Protein AF-A0A7S1JYZ6-F1 (afdb_monomer_lite)

InterPro domains:
  IPR052575 Small subunit processome component 20 [PTHR17695] (81-195)

Radius of gyration: 21.8 Å; chains: 1; bounding box: 85×28×58 Å

Structure (mmCIF, N/CA/C/O backbone):
data_AF-A0A7S1JYZ6-F1
#
_entry.id   AF-A0A7S1JYZ6-F1
#
loop_
_atom_site.group_PDB
_atom_site.id
_atom_site.type_symbol
_atom_site.label_atom_id
_atom_site.label_alt_id
_atom_site.label_comp_id
_atom_site.label_asym_id
_atom_site.label_entity_id
_atom_site.label_seq_id
_atom_site.pdbx_PDB_ins_code
_atom_site.Cartn_x
_atom_site.Cartn_y
_atom_site.Cartn_z
_atom_site.occupancy
_atom_site.B_iso_or_equiv
_atom_site.auth_seq_id
_atom_site.auth_comp_id
_atom_site.auth_asym_id
_atom_site.auth_atom_id
_atom_site.pdbx_PDB_model_num
ATOM 1 N N . PHE A 1 1 ? -49.701 3.513 -29.898 1.00 35.16 1 PHE A N 1
ATOM 2 C CA . PHE A 1 1 ? -48.778 4.577 -30.323 1.00 35.16 1 PHE A CA 1
ATOM 3 C C . PHE A 1 1 ? -47.785 4.796 -29.205 1.00 35.16 1 PHE A C 1
ATOM 5 O O . PHE A 1 1 ? -48.101 5.433 -28.210 1.00 35.16 1 PHE A O 1
ATOM 12 N N . GLU A 1 2 ? -46.642 4.131 -29.342 1.00 35.72 2 GLU A N 1
ATOM 13 C CA . GLU A 1 2 ? -45.452 4.316 -28.522 1.00 35.72 2 GLU A CA 1
ATOM 14 C C . GLU A 1 2 ? -44.845 5.690 -28.812 1.00 35.72 2 GLU A C 1
ATOM 16 O O . GLU A 1 2 ? -44.720 6.085 -29.971 1.00 35.72 2 GLU A O 1
ATOM 21 N N . THR A 1 3 ? -44.412 6.393 -27.772 1.00 37.53 3 THR A N 1
ATOM 22 C CA . THR A 1 3 ? -43.358 7.398 -27.896 1.00 37.53 3 THR A CA 1
ATOM 23 C C . THR A 1 3 ? -42.160 6.900 -27.105 1.00 37.53 3 THR A C 1
ATOM 25 O O . THR A 1 3 ? -42.149 6.846 -25.877 1.00 37.53 3 THR A O 1
ATOM 28 N N . MET A 1 4 ? -41.168 6.449 -27.867 1.00 33.28 4 MET A N 1
ATOM 29 C CA . MET A 1 4 ? -39.882 5.962 -27.399 1.00 33.28 4 MET A CA 1
ATOM 30 C C . MET A 1 4 ? -39.138 7.085 -26.671 1.00 33.28 4 MET A C 1
ATOM 32 O O . MET A 1 4 ? -38.757 8.088 -27.273 1.00 33.28 4 MET A O 1
ATOM 36 N N . SER A 1 5 ? -38.907 6.898 -25.374 1.00 35.09 5 SER A N 1
ATOM 37 C CA . SER A 1 5 ? -37.947 7.689 -24.609 1.00 35.09 5 SER A CA 1
ATOM 38 C C . SER A 1 5 ? -36.547 7.159 -24.909 1.00 35.09 5 SER A C 1
ATOM 40 O O . SER A 1 5 ? -36.140 6.116 -24.396 1.00 35.09 5 SER A O 1
ATOM 42 N N . GLY A 1 6 ? -35.817 7.866 -25.771 1.00 32.44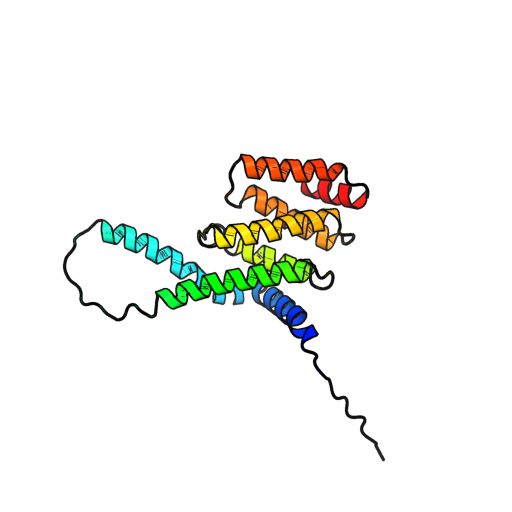 6 GLY A N 1
ATOM 43 C CA . GLY A 1 6 ? -34.410 7.605 -26.049 1.00 32.44 6 GLY A CA 1
ATOM 44 C C . GLY A 1 6 ? -33.558 7.837 -24.802 1.00 32.44 6 GLY A C 1
ATOM 45 O O . GLY A 1 6 ? -33.296 8.974 -24.418 1.00 32.44 6 GLY A O 1
ATOM 46 N N . ALA A 1 7 ? -33.112 6.749 -24.175 1.00 34.09 7 ALA A N 1
ATOM 47 C CA . ALA A 1 7 ? -32.093 6.767 -23.137 1.00 34.09 7 ALA A CA 1
ATOM 48 C C . ALA A 1 7 ? -30.717 7.007 -23.778 1.00 34.09 7 ALA A C 1
ATOM 50 O O . ALA A 1 7 ? -29.995 6.073 -24.122 1.00 34.09 7 ALA A O 1
ATOM 51 N N . GLY A 1 8 ? -30.356 8.278 -23.950 1.00 32.84 8 GLY A N 1
ATOM 52 C CA . GLY A 1 8 ? -28.980 8.684 -24.212 1.00 32.84 8 GLY A CA 1
ATOM 53 C C . GLY A 1 8 ? -28.137 8.475 -22.956 1.00 32.84 8 GLY A C 1
ATOM 54 O O . GLY A 1 8 ? -28.078 9.349 -22.097 1.00 32.84 8 GLY A O 1
ATOM 55 N N . GLN A 1 9 ? -27.502 7.308 -22.834 1.00 40.62 9 GLN A N 1
ATOM 56 C CA . GLN A 1 9 ? -26.453 7.063 -21.846 1.00 40.62 9 GLN A CA 1
ATOM 57 C C . GLN A 1 9 ? -25.229 7.905 -22.214 1.00 40.62 9 GLN A C 1
ATOM 59 O O . GLN A 1 9 ? -24.396 7.511 -23.028 1.00 40.62 9 GLN A O 1
ATOM 64 N N . SER A 1 10 ? -25.116 9.088 -21.620 1.00 38.31 10 SER A N 1
ATOM 65 C CA . SER A 1 10 ? -23.872 9.846 -21.606 1.00 38.31 10 SER A CA 1
ATOM 66 C C . SER A 1 10 ? -22.907 9.176 -20.622 1.00 38.31 10 SER A C 1
ATOM 68 O O . SER A 1 10 ? -22.875 9.535 -19.444 1.00 38.31 10 SER A O 1
ATOM 70 N N . SER A 1 11 ? -22.142 8.178 -21.079 1.00 44.59 11 SER A N 1
ATOM 71 C CA . SER A 1 11 ? -20.978 7.663 -20.346 1.00 44.59 11 SER A CA 1
ATOM 72 C C . SER A 1 11 ? -19.985 8.805 -20.145 1.00 44.59 11 SER A C 1
ATOM 74 O O . SER A 1 11 ? -19.247 9.188 -21.052 1.00 44.59 11 SER A O 1
ATOM 76 N N . SER A 1 12 ? -20.030 9.404 -18.959 1.00 46.12 12 SER A N 1
ATOM 77 C CA . SER A 1 12 ? -19.172 10.520 -18.593 1.00 46.12 12 SER A CA 1
ATOM 78 C C . SER A 1 12 ? -17.735 10.027 -18.408 1.00 46.12 12 SER A C 1
ATOM 80 O O . SER A 1 12 ? -17.498 8.952 -17.856 1.00 46.12 12 SER A O 1
ATOM 82 N N . ALA A 1 13 ? -16.754 10.826 -18.830 1.00 52.62 13 ALA A N 1
ATOM 83 C CA . ALA A 1 13 ? -15.330 10.531 -18.658 1.00 52.62 13 ALA A CA 1
ATOM 84 C C . ALA A 1 13 ? -14.915 10.248 -17.190 1.00 52.62 13 ALA A C 1
ATOM 86 O O . ALA A 1 13 ? -13.835 9.709 -16.950 1.00 52.62 13 ALA A O 1
ATOM 87 N N . GLY A 1 14 ? -15.778 10.563 -16.214 1.00 56.34 14 GLY A N 1
ATOM 88 C CA . GLY A 1 14 ? -15.589 10.277 -14.790 1.00 56.34 14 GLY A CA 1
ATOM 89 C C . GLY A 1 14 ? -15.651 8.793 -14.409 1.00 56.34 14 GLY A C 1
ATOM 90 O O . GLY A 1 14 ? -15.074 8.416 -13.390 1.00 56.34 14 GLY A O 1
ATOM 91 N N . ASP A 1 15 ? -16.266 7.934 -15.228 1.00 63.09 15 ASP A N 1
ATOM 92 C CA . ASP A 1 15 ? -16.393 6.495 -14.932 1.00 63.09 15 ASP A CA 1
ATOM 93 C C . ASP A 1 15 ? -15.246 5.644 -15.495 1.00 63.09 15 ASP A C 1
ATOM 95 O O . ASP A 1 15 ? -15.130 4.452 -15.186 1.00 63.09 15 ASP A O 1
ATOM 99 N N . ILE A 1 16 ? -14.359 6.246 -16.293 1.00 74.31 16 ILE A N 1
ATOM 100 C CA . ILE A 1 16 ? -13.271 5.532 -16.968 1.00 74.31 16 ILE A CA 1
ATOM 101 C C . ILE A 1 16 ? -12.267 5.000 -15.943 1.00 74.31 16 ILE A C 1
ATOM 103 O O . ILE A 1 16 ? -11.943 3.820 -15.975 1.00 74.31 16 ILE A O 1
ATOM 107 N N . ILE A 1 17 ? -11.821 5.835 -15.000 1.00 74.00 17 ILE A N 1
ATOM 108 C CA . ILE A 1 17 ? -10.848 5.467 -13.954 1.00 74.00 17 ILE A CA 1
ATOM 109 C C . ILE A 1 17 ? -11.389 4.327 -13.061 1.00 74.00 17 ILE A C 1
ATOM 111 O O . ILE A 1 17 ? -10.700 3.316 -12.906 1.00 74.00 17 ILE A O 1
ATOM 115 N N . PRO A 1 18 ? -12.620 4.411 -12.513 1.00 75.25 18 PRO A N 1
ATOM 116 C CA . PRO A 1 18 ? -13.252 3.296 -11.812 1.00 75.25 18 PRO A CA 1
ATOM 117 C C . PRO A 1 18 ? -13.291 1.991 -12.606 1.00 75.25 18 PRO A C 1
ATOM 119 O O . PRO A 1 18 ? -12.955 0.922 -12.087 1.00 75.25 18 PRO A O 1
ATOM 122 N N . THR A 1 19 ? -13.712 2.079 -13.866 1.00 75.81 19 THR A N 1
ATOM 123 C CA . THR A 1 19 ? -13.926 0.915 -14.724 1.00 75.81 19 THR A CA 1
ATOM 124 C C . THR A 1 19 ? -12.598 0.266 -15.093 1.00 75.81 19 THR A C 1
ATOM 126 O O . THR A 1 19 ? -12.459 -0.949 -14.965 1.00 75.81 19 THR A O 1
ATOM 129 N N . THR A 1 20 ? -11.584 1.053 -15.457 1.00 77.12 20 THR A N 1
ATOM 130 C CA . THR A 1 20 ? -10.251 0.536 -15.790 1.00 77.12 20 THR A CA 1
ATOM 131 C C . THR A 1 20 ? -9.567 -0.080 -14.579 1.00 77.12 20 THR A C 1
ATOM 133 O O . THR A 1 20 ? -9.038 -1.181 -14.700 1.00 77.12 20 THR A O 1
ATOM 136 N N . THR A 1 21 ? -9.639 0.533 -13.392 1.00 78.12 21 THR A N 1
ATOM 137 C CA . THR A 1 21 ? -9.070 -0.056 -12.168 1.00 78.12 21 THR A CA 1
ATOM 138 C C . THR A 1 21 ? -9.722 -1.403 -11.841 1.00 78.12 21 THR A C 1
ATOM 140 O O . THR A 1 21 ? -9.023 -2.366 -11.520 1.00 78.12 21 THR A O 1
ATOM 143 N N . ARG A 1 22 ? -11.052 -1.514 -11.964 1.00 75.56 22 ARG A N 1
ATOM 144 C CA . ARG A 1 22 ? -11.779 -2.778 -11.736 1.00 75.56 22 ARG A CA 1
ATOM 145 C C . ARG A 1 22 ? -11.446 -3.835 -12.783 1.00 75.56 22 ARG A C 1
ATOM 147 O O . ARG A 1 22 ? -11.233 -4.993 -12.421 1.00 75.56 22 ARG A O 1
ATOM 154 N N . LEU A 1 23 ? -11.372 -3.448 -14.054 1.00 78.38 23 LEU A N 1
ATOM 155 C CA . LEU A 1 23 ? -11.001 -4.346 -15.145 1.00 78.38 23 LEU A CA 1
ATOM 156 C C . LEU A 1 23 ? -9.563 -4.837 -14.990 1.00 78.38 23 LEU A C 1
ATOM 158 O O . LEU A 1 23 ? -9.343 -6.036 -15.069 1.00 78.38 23 LEU A O 1
ATOM 162 N N . LEU A 1 24 ? -8.603 -3.964 -14.681 1.00 77.69 24 LEU A N 1
ATOM 163 C CA . LEU A 1 24 ? -7.208 -4.348 -14.438 1.00 77.69 24 LEU A CA 1
ATOM 164 C C . LEU A 1 24 ? -7.077 -5.267 -13.223 1.00 77.69 24 LEU A C 1
ATOM 166 O O . LEU A 1 24 ? -6.379 -6.277 -13.287 1.00 77.69 24 LEU A O 1
ATOM 170 N N . ALA A 1 25 ? -7.785 -4.970 -12.131 1.00 71.00 25 ALA A N 1
ATOM 171 C CA . ALA A 1 25 ? -7.813 -5.842 -10.962 1.00 71.00 25 ALA A CA 1
ATOM 172 C C . ALA A 1 25 ? -8.418 -7.219 -11.285 1.00 71.00 25 ALA A C 1
ATOM 174 O O . ALA A 1 25 ? -7.933 -8.231 -10.782 1.00 71.00 25 ALA A O 1
ATOM 175 N N . SER A 1 26 ? -9.447 -7.275 -12.133 1.00 72.06 26 SER A N 1
ATOM 176 C CA . SER A 1 26 ? -10.094 -8.529 -12.544 1.00 72.06 26 SER A CA 1
ATOM 177 C C . SER A 1 26 ? -9.234 -9.313 -13.535 1.00 72.06 26 SER A C 1
ATOM 179 O O . SER A 1 26 ? -9.045 -10.512 -13.375 1.00 72.06 26 SER A O 1
ATOM 181 N N . LEU A 1 27 ? -8.632 -8.632 -14.509 1.00 73.19 27 LEU A N 1
ATOM 182 C CA . LEU A 1 27 ? -7.715 -9.220 -15.481 1.00 73.19 27 LEU A CA 1
ATOM 183 C C . LEU A 1 27 ? -6.465 -9.757 -14.810 1.00 73.19 27 LEU A C 1
ATOM 185 O O . LEU A 1 27 ? -5.993 -10.817 -15.176 1.00 73.19 27 LEU A O 1
ATOM 189 N N . LEU A 1 28 ? -5.935 -9.092 -13.792 1.00 67.19 28 LEU A N 1
ATOM 190 C CA . LEU A 1 28 ? -4.804 -9.639 -13.050 1.00 67.19 28 LEU A CA 1
ATOM 191 C C . LEU A 1 28 ? -5.236 -10.734 -12.062 1.00 67.19 28 LEU A C 1
ATOM 193 O O . LEU A 1 28 ? -4.376 -11.291 -11.387 1.00 67.19 28 LEU A O 1
ATOM 197 N N . ALA A 1 29 ? -6.543 -11.018 -11.924 1.00 64.06 29 ALA A N 1
ATOM 198 C CA . ALA A 1 29 ? -7.061 -12.038 -11.007 1.00 64.06 29 ALA A CA 1
ATOM 199 C C . ALA A 1 29 ? -7.038 -13.440 -11.542 1.00 64.06 29 ALA A C 1
ATOM 201 O O . ALA A 1 29 ? -6.895 -14.370 -10.749 1.00 64.06 29 ALA A O 1
ATOM 202 N N . ASP A 1 30 ? -7.133 -13.570 -12.852 1.00 69.81 30 ASP A N 1
ATOM 203 C CA . ASP A 1 30 ? -6.960 -14.845 -13.499 1.00 69.81 30 ASP A CA 1
ATOM 204 C C . ASP A 1 30 ? -5.446 -15.147 -13.634 1.00 69.81 30 ASP A C 1
ATOM 206 O O . ASP A 1 30 ? -4.691 -14.374 -14.235 1.00 69.81 30 ASP A O 1
ATOM 210 N N . PRO A 1 31 ? -4.955 -16.261 -13.056 1.00 59.16 31 PRO A N 1
ATOM 211 C CA . PRO A 1 31 ? -3.560 -16.680 -13.184 1.00 59.16 31 PRO A CA 1
ATOM 212 C C . PRO A 1 31 ? -3.105 -16.925 -14.631 1.00 59.16 31 PRO A C 1
ATOM 214 O O . PRO A 1 31 ? -1.905 -17.043 -14.877 1.00 59.16 31 PRO A O 1
ATOM 217 N N . GLN A 1 32 ? -4.024 -17.075 -15.592 1.00 56.00 32 GLN A N 1
ATOM 218 C CA . GLN A 1 32 ? -3.684 -17.255 -17.007 1.00 56.00 32 GLN A CA 1
ATOM 219 C C . GLN A 1 32 ? -3.399 -15.927 -17.713 1.00 56.00 32 GLN A C 1
ATOM 221 O O . GLN A 1 32 ? -2.493 -15.863 -18.539 1.00 56.00 32 GLN A O 1
ATOM 226 N N . SER A 1 33 ? -4.106 -14.856 -17.363 1.00 56.44 33 SER A N 1
ATOM 227 C CA . SER A 1 33 ? -3.926 -13.520 -17.948 1.00 56.44 33 SER A CA 1
ATOM 228 C C . SER A 1 33 ? -2.755 -12.760 -17.331 1.00 56.44 33 SER A C 1
ATOM 230 O O . SER A 1 33 ? -2.127 -11.956 -18.019 1.00 56.44 33 SER A O 1
ATOM 232 N N . SER A 1 34 ? -2.360 -13.055 -16.086 1.00 55.28 34 SER A N 1
ATOM 233 C CA . SER A 1 34 ? -1.099 -12.532 -15.536 1.00 55.28 34 SER A CA 1
ATOM 234 C C . SER A 1 34 ? 0.124 -13.000 -16.340 1.00 55.28 34 SER A C 1
ATOM 236 O O . SER A 1 34 ? 1.113 -12.275 -16.431 1.00 55.28 34 SER A O 1
ATOM 238 N N . LYS A 1 35 ? 0.035 -14.162 -17.008 1.00 57.53 35 LYS A N 1
ATOM 239 C CA . LYS A 1 35 ? 1.089 -14.671 -17.903 1.00 57.53 35 LYS A CA 1
ATOM 240 C C . LYS A 1 35 ? 1.261 -13.840 -19.171 1.00 57.53 35 LYS A C 1
ATOM 242 O O . LYS A 1 35 ? 2.280 -13.984 -19.829 1.00 57.53 35 LYS A O 1
ATOM 247 N N . TRP A 1 36 ? 0.304 -12.986 -19.540 1.00 56.66 36 TRP A N 1
ATOM 248 C CA . TRP A 1 36 ? 0.500 -12.034 -20.642 1.00 56.66 36 TRP A CA 1
ATOM 249 C C . TRP A 1 36 ? 1.375 -10.848 -20.234 1.00 56.66 36 TRP A C 1
ATOM 251 O O . TRP A 1 36 ? 2.021 -10.248 -21.088 1.00 56.66 36 TRP A O 1
ATOM 261 N N . PHE A 1 37 ? 1.450 -10.545 -18.935 1.00 57.88 37 PHE A N 1
ATOM 262 C CA . PHE A 1 37 ? 2.368 -9.537 -18.400 1.00 57.88 37 PHE A CA 1
ATOM 263 C C . PHE A 1 37 ? 3.761 -10.112 -18.110 1.00 57.88 37 PHE A C 1
ATOM 265 O O . PHE A 1 37 ? 4.743 -9.373 -18.135 1.00 57.88 37 PHE A O 1
ATOM 272 N N . ASP A 1 38 ? 3.876 -11.428 -17.898 1.00 58.88 38 ASP A N 1
ATOM 273 C CA . ASP A 1 38 ? 5.153 -12.100 -17.631 1.00 58.88 38 ASP A CA 1
ATOM 274 C C . ASP A 1 38 ? 6.236 -11.842 -18.708 1.00 58.88 38 ASP A C 1
ATOM 276 O O . ASP A 1 38 ? 7.367 -11.584 -18.309 1.00 58.88 38 ASP A O 1
ATOM 280 N N . PRO A 1 39 ? 5.981 -11.858 -20.034 1.00 56.22 39 PRO A N 1
ATOM 281 C CA . PRO A 1 39 ? 6.995 -11.572 -21.054 1.00 56.22 39 PRO A CA 1
ATOM 282 C C . PRO A 1 39 ? 7.547 -10.145 -20.984 1.00 56.22 39 PRO A C 1
ATOM 284 O O . PRO A 1 39 ? 8.751 -9.956 -21.131 1.00 56.22 39 PRO A O 1
ATOM 287 N N . LEU A 1 40 ? 6.687 -9.160 -20.698 1.00 57.00 40 LEU A N 1
ATOM 288 C CA . LEU A 1 40 ? 7.063 -7.743 -20.574 1.00 57.00 40 LEU A CA 1
ATOM 289 C C . LEU A 1 40 ? 7.992 -7.491 -19.375 1.00 57.00 40 LEU A C 1
ATOM 291 O O . LEU A 1 40 ? 8.724 -6.507 -19.349 1.00 57.00 40 LEU A O 1
ATOM 295 N N . ILE A 1 41 ? 7.961 -8.391 -18.390 1.00 56.31 41 ILE A N 1
ATOM 296 C CA . ILE A 1 41 ? 8.621 -8.240 -17.089 1.00 56.31 41 ILE A CA 1
ATOM 297 C C . ILE A 1 41 ? 9.812 -9.211 -16.954 1.00 56.31 41 ILE A C 1
ATOM 299 O O . ILE A 1 41 ? 10.878 -8.847 -16.470 1.00 56.31 41 ILE A O 1
ATOM 303 N N . THR A 1 42 ? 9.686 -10.443 -17.456 1.00 53.25 42 THR A N 1
ATOM 304 C CA . THR A 1 42 ? 10.657 -11.540 -17.267 1.00 53.25 42 THR A CA 1
ATOM 305 C C . THR A 1 42 ? 11.785 -11.533 -18.309 1.00 53.25 42 THR A C 1
ATOM 307 O O . THR A 1 42 ? 12.891 -11.988 -18.006 1.00 53.25 42 THR A O 1
ATOM 310 N N . GLN A 1 43 ? 11.573 -10.988 -19.518 1.00 52.12 43 GLN A N 1
ATOM 311 C CA . GLN A 1 43 ? 12.628 -10.924 -20.548 1.00 52.12 43 GLN A CA 1
ATOM 312 C C . GLN A 1 43 ? 13.812 -10.025 -20.119 1.00 52.12 43 GLN A C 1
ATOM 314 O O . GLN A 1 43 ? 14.942 -10.215 -20.566 1.00 52.12 43 GLN A O 1
ATOM 319 N N . HIS A 1 44 ? 13.570 -9.127 -19.158 1.00 51.66 44 HIS A N 1
ATOM 320 C CA . HIS A 1 44 ? 14.556 -8.260 -18.512 1.00 51.66 44 HIS A CA 1
ATOM 321 C C . HIS A 1 44 ? 15.669 -9.028 -17.768 1.00 51.66 44 HIS A C 1
ATOM 323 O O . HIS A 1 44 ? 16.837 -8.637 -17.810 1.00 51.66 44 HIS A O 1
ATOM 329 N N . GLN A 1 45 ? 15.334 -10.140 -17.100 1.00 50.62 45 GLN A N 1
ATOM 330 C CA . GLN A 1 45 ? 16.244 -10.804 -16.156 1.00 50.62 45 GLN A CA 1
ATOM 331 C C . GLN A 1 45 ? 17.201 -11.803 -16.830 1.00 50.62 45 GLN A C 1
ATOM 333 O O . GLN A 1 45 ? 18.338 -11.967 -16.383 1.00 50.62 45 GLN A O 1
ATOM 338 N N . GLN A 1 46 ? 16.788 -12.444 -17.931 1.00 52.06 46 GLN A N 1
ATOM 339 C CA . GLN A 1 46 ? 17.644 -13.401 -18.649 1.00 52.06 46 GLN A CA 1
ATOM 340 C C . GLN A 1 46 ? 18.788 -12.723 -19.425 1.00 52.06 46 GLN A C 1
ATOM 342 O O . GLN A 1 46 ? 19.873 -13.297 -19.524 1.00 52.06 46 GLN A O 1
ATOM 347 N N . GLN A 1 47 ? 18.604 -11.491 -19.919 1.00 51.00 47 GLN A N 1
ATOM 348 C CA . GLN A 1 47 ? 19.630 -10.814 -20.725 1.00 51.00 47 GLN A CA 1
ATOM 349 C C . GLN A 1 47 ? 20.732 -10.124 -19.904 1.00 51.00 47 GLN A C 1
ATOM 351 O O . GLN A 1 47 ? 21.884 -10.144 -20.338 1.00 51.00 47 GLN A O 1
ATOM 356 N N . GLN A 1 48 ? 20.462 -9.614 -18.692 1.00 52.91 48 GLN A N 1
ATOM 357 C CA . GLN A 1 48 ? 21.539 -9.096 -17.821 1.00 52.91 48 GLN A CA 1
ATOM 358 C C . GLN A 1 48 ? 22.511 -10.203 -17.391 1.00 52.91 48 GLN A C 1
ATOM 360 O O . GLN A 1 48 ? 23.723 -9.986 -17.332 1.00 52.91 48 GLN A O 1
ATOM 365 N N . GLN A 1 49 ? 22.001 -11.415 -17.159 1.00 52.97 49 GLN A N 1
ATOM 366 C CA . GLN A 1 49 ? 22.835 -12.558 -16.794 1.00 52.97 49 GLN A CA 1
ATOM 367 C C . GLN A 1 49 ? 23.646 -13.092 -17.992 1.00 52.97 49 GLN A C 1
ATOM 369 O O . GLN A 1 49 ? 24.759 -13.588 -17.809 1.00 52.97 49 GLN A O 1
ATOM 374 N N . GLN A 1 50 ? 23.146 -12.935 -19.226 1.00 53.34 50 GLN A N 1
ATOM 375 C CA . GLN A 1 50 ? 23.890 -13.258 -20.451 1.00 53.34 50 GLN A CA 1
ATOM 376 C C . GLN A 1 50 ? 24.939 -12.201 -20.824 1.00 53.34 50 GLN A C 1
ATOM 378 O O . GLN A 1 50 ? 26.024 -12.581 -21.256 1.00 53.34 50 GLN A O 1
ATOM 383 N N . GLN A 1 51 ? 24.693 -10.906 -20.602 1.00 52.91 51 GLN A N 1
ATOM 384 C CA . GLN A 1 51 ? 25.699 -9.859 -20.848 1.00 52.91 51 GLN A CA 1
ATOM 385 C C . GLN A 1 51 ? 26.868 -9.910 -19.858 1.00 52.91 51 GLN A C 1
ATOM 387 O O . GLN A 1 51 ? 28.006 -9.666 -20.253 1.00 52.91 51 GLN A O 1
ATOM 392 N N . GLN A 1 52 ? 26.633 -10.310 -18.605 1.00 52.19 52 GLN A N 1
ATOM 393 C CA . GLN A 1 52 ? 27.724 -10.544 -17.652 1.00 52.19 52 GLN A CA 1
ATOM 394 C C . GLN A 1 52 ? 28.544 -11.799 -17.989 1.00 52.19 52 GLN A C 1
ATOM 396 O O . GLN A 1 52 ? 29.753 -11.801 -17.779 1.00 52.19 52 GLN A O 1
ATOM 401 N N . ARG A 1 53 ? 27.924 -12.841 -18.569 1.00 50.75 53 ARG A N 1
ATOM 402 C CA . ARG A 1 53 ? 28.651 -14.022 -19.071 1.00 50.75 53 ARG A CA 1
ATOM 403 C C . ARG A 1 53 ? 29.419 -13.740 -20.367 1.00 50.75 53 ARG A C 1
ATOM 405 O O . ARG A 1 53 ? 30.539 -14.210 -20.509 1.00 50.75 53 ARG A O 1
ATOM 412 N N . ALA A 1 54 ? 28.868 -12.935 -21.276 1.00 48.44 54 ALA A N 1
ATOM 413 C CA . ALA A 1 54 ? 29.521 -12.577 -22.539 1.00 48.44 54 ALA A CA 1
ATOM 414 C C . ALA A 1 54 ? 30.694 -11.589 -22.372 1.00 48.44 54 ALA A C 1
ATOM 416 O O . ALA A 1 54 ? 31.588 -11.563 -23.210 1.00 48.44 54 ALA A O 1
ATOM 417 N N . ASN A 1 55 ? 30.736 -10.811 -21.285 1.00 50.44 55 ASN A N 1
ATOM 418 C CA . ASN A 1 55 ? 31.876 -9.937 -20.976 1.00 50.44 55 ASN A CA 1
ATOM 419 C C . ASN A 1 55 ? 33.089 -10.676 -20.375 1.00 50.44 55 ASN A C 1
ATOM 421 O O . ASN A 1 55 ? 34.130 -10.052 -20.176 1.00 50.44 55 ASN A O 1
ATOM 425 N N . GLY A 1 56 ? 32.972 -11.978 -20.081 1.00 49.56 56 GLY A N 1
ATOM 426 C CA . GLY A 1 56 ? 34.069 -12.809 -19.573 1.00 49.56 56 GLY A CA 1
ATOM 427 C C . GLY A 1 56 ? 34.883 -13.528 -20.653 1.00 49.56 56 GLY A C 1
ATOM 428 O O . GLY A 1 56 ? 36.002 -13.951 -20.378 1.00 49.56 56 GLY A O 1
ATOM 429 N N . GLU A 1 57 ? 34.372 -13.645 -21.881 1.00 49.34 57 GLU A N 1
ATOM 430 C CA . GLU A 1 57 ? 35.044 -14.394 -22.946 1.00 49.34 57 GLU A CA 1
ATOM 431 C C . GLU A 1 57 ? 35.026 -13.632 -24.275 1.00 49.34 57 GLU A C 1
ATOM 433 O O . GLU A 1 57 ? 34.015 -13.532 -24.961 1.00 49.34 57 GLU A O 1
ATOM 438 N N . GLY A 1 58 ? 36.207 -13.143 -24.658 1.00 41.78 58 GLY A N 1
ATOM 439 C CA . GLY A 1 58 ? 36.621 -13.081 -26.057 1.00 41.78 58 GLY A CA 1
ATOM 440 C C . GLY A 1 58 ? 35.891 -12.077 -26.944 1.00 41.78 58 GLY A C 1
ATOM 441 O O . GLY A 1 58 ? 35.020 -12.423 -27.740 1.00 41.78 58 GLY A O 1
ATOM 442 N N . ALA A 1 59 ? 36.386 -10.841 -26.948 1.00 50.09 59 ALA A N 1
ATOM 443 C CA . ALA A 1 59 ? 36.189 -9.930 -28.064 1.00 50.09 59 ALA A CA 1
ATOM 444 C C . ALA A 1 59 ? 36.712 -10.563 -29.367 1.00 50.09 59 ALA A C 1
ATOM 446 O O . ALA A 1 59 ? 37.924 -10.642 -29.567 1.00 50.09 59 ALA A O 1
ATOM 447 N N . LYS A 1 60 ? 35.812 -10.973 -30.271 1.00 46.56 60 LYS A N 1
ATOM 448 C CA . LYS A 1 60 ? 36.035 -10.926 -31.726 1.00 46.56 60 LYS A CA 1
ATOM 449 C C . LYS A 1 60 ? 34.745 -11.160 -32.515 1.00 46.56 60 LYS A C 1
ATOM 451 O O . LYS A 1 60 ? 34.236 -12.267 -32.608 1.00 46.56 60 LYS A O 1
ATOM 456 N N . GLY A 1 61 ? 34.301 -10.078 -33.155 1.00 53.06 61 GLY A N 1
ATOM 457 C CA . GLY A 1 61 ? 33.598 -10.085 -34.436 1.00 53.06 61 GLY A CA 1
ATOM 458 C C . GLY A 1 61 ? 32.162 -10.602 -34.444 1.00 53.06 61 GLY A C 1
ATOM 459 O O . GLY A 1 61 ? 31.932 -11.792 -34.621 1.00 53.06 61 GLY A O 1
ATOM 460 N N . ARG A 1 62 ? 31.181 -9.689 -34.465 1.00 40.16 62 ARG A N 1
ATOM 461 C CA . ARG A 1 62 ? 29.952 -9.917 -35.240 1.00 40.16 62 ARG A CA 1
ATOM 462 C C . ARG A 1 62 ? 29.218 -8.621 -35.578 1.00 40.16 62 ARG A C 1
ATOM 464 O O . ARG A 1 62 ? 29.175 -7.678 -34.798 1.00 40.16 62 ARG A O 1
ATOM 471 N N . LYS A 1 63 ? 28.704 -8.610 -36.807 1.00 46.00 63 LYS A N 1
ATOM 472 C CA . LYS A 1 63 ? 27.968 -7.544 -37.495 1.00 46.00 63 LYS A CA 1
ATOM 473 C C . LYS A 1 63 ? 26.827 -6.992 -36.625 1.00 46.00 63 LYS A C 1
ATOM 475 O O . LYS A 1 63 ? 26.045 -7.771 -36.088 1.00 46.00 63 LYS A O 1
ATOM 480 N N . ARG A 1 64 ? 26.732 -5.660 -36.528 1.00 43.25 64 ARG A N 1
ATOM 481 C CA . ARG A 1 64 ? 25.624 -4.933 -35.885 1.00 43.25 64 ARG A CA 1
ATOM 482 C C . ARG A 1 64 ? 24.339 -5.114 -36.704 1.00 43.25 64 ARG A C 1
ATOM 484 O O . ARG A 1 64 ? 24.291 -4.694 -37.855 1.00 43.25 64 ARG A O 1
ATOM 491 N N . ALA A 1 65 ? 23.334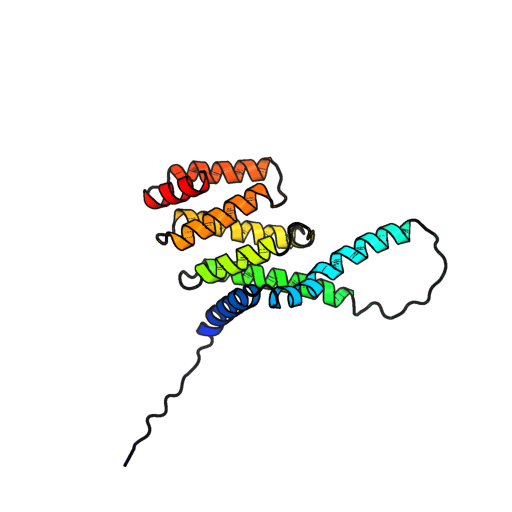 -5.742 -36.101 1.00 45.34 65 ALA A N 1
ATOM 492 C CA . ALA A 1 65 ? 21.928 -5.670 -36.504 1.00 45.34 65 ALA A CA 1
ATOM 493 C C . ALA A 1 65 ? 21.216 -4.574 -35.667 1.00 45.34 65 ALA A C 1
ATOM 495 O O . ALA A 1 65 ? 21.794 -4.132 -34.669 1.00 45.34 65 ALA A O 1
ATOM 496 N N . PRO A 1 66 ? 20.018 -4.092 -36.057 1.00 42.12 66 PRO A N 1
ATOM 497 C CA . PRO A 1 66 ? 19.429 -2.860 -35.526 1.00 42.12 66 PRO A CA 1
ATOM 498 C C . PRO A 1 66 ? 19.020 -3.013 -34.054 1.00 42.12 66 PRO A C 1
ATOM 500 O O . PRO A 1 66 ? 18.196 -3.857 -33.714 1.00 42.12 66 PRO A O 1
ATOM 503 N N . GLN A 1 67 ? 19.600 -2.183 -33.189 1.00 48.69 67 GLN A N 1
ATOM 504 C CA . GLN A 1 67 ? 19.484 -2.237 -31.725 1.00 48.69 67 GLN A CA 1
ATOM 505 C C . GLN A 1 67 ? 18.321 -1.376 -31.174 1.00 48.69 67 GLN A C 1
ATOM 507 O O . GLN A 1 67 ? 18.159 -1.250 -29.964 1.00 48.69 67 GLN A O 1
ATOM 512 N N . GLU A 1 68 ? 17.506 -0.776 -32.050 1.00 44.88 68 GLU A N 1
ATOM 513 C CA . GLU A 1 68 ? 16.481 0.217 -31.680 1.00 44.88 68 GLU A CA 1
ATOM 514 C C . GLU A 1 68 ? 15.220 -0.396 -31.040 1.00 44.88 68 GLU A C 1
ATOM 516 O O . GLU A 1 68 ? 14.607 0.239 -30.194 1.00 44.88 68 GLU A O 1
ATOM 521 N N . SER A 1 69 ? 14.874 -1.661 -31.317 1.00 51.22 69 SER A N 1
ATOM 522 C CA . SER A 1 69 ? 13.614 -2.248 -30.811 1.00 51.22 69 SER A CA 1
ATOM 523 C C . SER A 1 69 ? 13.655 -2.783 -29.366 1.00 51.22 69 SER A C 1
ATOM 525 O O . SER A 1 69 ? 12.614 -3.150 -28.819 1.00 51.22 69 SER A O 1
ATOM 527 N N . GLU A 1 70 ? 14.841 -2.905 -28.758 1.00 40.94 70 GLU A N 1
ATOM 528 C CA . GLU A 1 70 ? 15.017 -3.533 -27.434 1.00 40.94 70 GLU A CA 1
ATOM 529 C C . GLU A 1 70 ? 15.007 -2.509 -26.287 1.00 40.94 70 GLU A C 1
ATOM 531 O O . GLU A 1 70 ? 14.449 -2.783 -25.225 1.00 40.94 70 GLU A O 1
ATOM 536 N N . GLY A 1 71 ? 15.561 -1.309 -26.499 1.00 45.84 71 GLY A N 1
ATOM 537 C CA . GLY A 1 71 ? 15.540 -0.233 -25.499 1.00 45.84 71 GLY A CA 1
ATOM 538 C C . GLY A 1 71 ? 14.142 0.351 -25.273 1.00 45.84 71 GLY A C 1
ATOM 539 O O . GLY A 1 71 ? 13.774 0.655 -24.138 1.00 45.84 71 GLY A O 1
ATOM 540 N N . GLU A 1 72 ? 13.349 0.440 -26.340 1.00 51.53 72 GLU A N 1
ATOM 541 C CA . GLU A 1 72 ? 11.984 0.974 -26.324 1.00 51.53 72 GLU A CA 1
ATOM 542 C C . GLU A 1 72 ? 11.047 0.081 -25.489 1.00 51.53 72 GLU A C 1
ATOM 544 O O . GLU A 1 72 ? 10.393 0.557 -24.563 1.00 51.53 72 GLU A O 1
ATOM 549 N N . ARG A 1 73 ? 11.122 -1.245 -25.671 1.00 52.06 73 ARG A N 1
ATOM 550 C CA . ARG A 1 73 ? 10.296 -2.227 -24.938 1.00 52.06 73 ARG A CA 1
ATOM 551 C C . ARG A 1 73 ? 10.615 -2.334 -23.442 1.00 52.06 73 ARG A C 1
ATOM 553 O O . ARG A 1 73 ? 9.723 -2.559 -22.624 1.00 52.06 73 ARG A O 1
ATOM 560 N N . VAL A 1 74 ? 11.879 -2.143 -23.050 1.00 52.91 74 VAL A N 1
ATOM 561 C CA . VAL A 1 74 ? 12.278 -2.087 -21.627 1.00 52.91 74 VAL A CA 1
ATOM 562 C C . VAL A 1 74 ? 11.757 -0.813 -20.961 1.00 52.91 74 VAL A C 1
ATOM 564 O O . VAL A 1 74 ? 11.360 -0.833 -19.791 1.00 52.91 74 VAL A O 1
ATOM 567 N N . MET A 1 75 ? 11.748 0.301 -21.694 1.00 58.19 75 MET A N 1
ATOM 568 C CA . MET A 1 75 ? 11.169 1.544 -21.203 1.00 58.19 75 MET A CA 1
ATOM 569 C C . MET A 1 75 ? 9.647 1.415 -21.055 1.00 58.19 75 MET A C 1
ATOM 571 O O . MET A 1 75 ? 9.110 1.840 -20.034 1.00 58.19 75 MET A O 1
ATOM 575 N N . GLU A 1 76 ? 8.977 0.749 -22.000 1.00 65.31 76 GLU A N 1
ATOM 576 C CA . GLU A 1 76 ? 7.531 0.493 -21.979 1.00 65.31 76 GLU A CA 1
ATOM 577 C C . GLU A 1 76 ? 7.083 -0.304 -20.748 1.00 65.31 76 GLU A C 1
ATOM 579 O O . GLU A 1 76 ? 6.141 0.104 -20.072 1.00 65.31 76 GLU A O 1
ATOM 584 N N . GLY A 1 77 ? 7.772 -1.396 -20.389 1.00 70.56 77 GLY A N 1
ATOM 585 C CA . GLY A 1 77 ? 7.424 -2.188 -19.200 1.00 70.56 77 GLY A CA 1
ATOM 586 C C . GLY A 1 77 ? 7.549 -1.394 -17.892 1.00 70.56 77 GLY A C 1
ATOM 587 O O . GLY A 1 77 ? 6.684 -1.465 -17.015 1.00 70.56 77 GLY A O 1
ATOM 588 N N . ARG A 1 78 ? 8.594 -0.565 -17.770 1.00 73.38 78 ARG A N 1
ATOM 589 C CA . ARG A 1 78 ? 8.793 0.312 -16.600 1.00 73.38 78 ARG A CA 1
ATOM 590 C C . ARG A 1 78 ? 7.798 1.469 -16.576 1.00 73.38 78 ARG A C 1
ATOM 592 O O . ARG A 1 78 ? 7.295 1.806 -15.505 1.00 73.38 78 ARG A O 1
ATOM 599 N N . ALA A 1 79 ? 7.497 2.051 -17.735 1.00 77.94 79 ALA A N 1
ATOM 600 C CA . ALA A 1 79 ? 6.485 3.090 -17.882 1.00 77.94 79 ALA A CA 1
ATOM 601 C C . ALA A 1 79 ? 5.096 2.555 -17.513 1.00 77.94 79 ALA A C 1
ATOM 603 O O . ALA A 1 79 ? 4.371 3.214 -16.771 1.00 77.94 79 ALA A O 1
ATOM 604 N N . LEU A 1 80 ? 4.766 1.330 -17.935 1.00 81.06 80 LEU A N 1
ATOM 605 C CA . LEU A 1 80 ? 3.525 0.656 -17.572 1.00 81.06 80 LEU A CA 1
ATOM 606 C C . LEU A 1 80 ? 3.429 0.441 -16.060 1.00 81.06 80 LEU A C 1
ATOM 608 O O . LEU A 1 80 ? 2.419 0.804 -15.464 1.00 81.06 80 LEU A O 1
ATOM 612 N N . LEU A 1 81 ? 4.471 -0.098 -15.418 1.00 82.31 81 LEU A N 1
ATOM 613 C CA . LEU A 1 81 ? 4.485 -0.276 -13.961 1.00 82.31 81 LEU A CA 1
ATOM 614 C C . LEU A 1 81 ? 4.341 1.057 -13.219 1.00 82.31 81 LEU A C 1
ATOM 616 O O . LEU A 1 81 ? 3.592 1.138 -12.248 1.00 82.31 81 LEU A O 1
ATOM 620 N N . SER A 1 82 ? 5.004 2.112 -13.693 1.00 84.75 82 SER A N 1
ATOM 621 C CA . SER A 1 82 ? 4.883 3.441 -13.091 1.00 84.75 82 SER A CA 1
ATOM 622 C C . SER A 1 82 ? 3.481 4.035 -13.258 1.00 84.75 82 SER A C 1
ATOM 624 O O . SER A 1 82 ? 2.919 4.589 -12.309 1.00 84.75 82 SER A O 1
ATOM 626 N N . ALA A 1 83 ? 2.874 3.872 -14.436 1.00 85.00 83 ALA A N 1
ATOM 627 C CA . ALA A 1 83 ? 1.499 4.284 -14.693 1.00 85.00 83 ALA A CA 1
ATOM 628 C C . ALA A 1 83 ? 0.506 3.494 -13.825 1.00 85.00 83 ALA A C 1
ATOM 630 O O . ALA A 1 83 ? -0.401 4.083 -13.239 1.00 85.00 83 ALA A O 1
ATOM 631 N N . LEU A 1 84 ? 0.713 2.181 -13.670 1.00 86.38 84 LEU A N 1
ATOM 632 C CA . LEU A 1 84 ? -0.096 1.330 -12.797 1.00 86.38 84 LEU A CA 1
ATOM 633 C C . LEU A 1 84 ? 0.003 1.765 -11.334 1.00 86.38 84 LEU A C 1
ATOM 635 O O . LEU A 1 84 ? -1.026 1.919 -10.684 1.00 86.38 84 LEU A O 1
ATOM 639 N N . LEU A 1 85 ? 1.211 2.006 -10.817 1.00 89.25 85 LEU A N 1
ATOM 640 C CA . LEU A 1 85 ? 1.406 2.485 -9.444 1.00 89.25 85 LEU A CA 1
ATOM 641 C C . LEU A 1 85 ? 0.762 3.858 -9.223 1.00 89.25 85 LEU A C 1
ATOM 643 O O . LEU A 1 85 ? 0.101 4.064 -8.207 1.00 89.25 85 LEU A O 1
ATOM 647 N N . SER A 1 86 ? 0.866 4.761 -10.198 1.00 89.56 86 SER A N 1
ATOM 648 C CA . SER A 1 86 ? 0.206 6.072 -10.140 1.00 89.56 86 SER A CA 1
ATOM 649 C C . SER A 1 86 ? -1.322 5.932 -10.106 1.00 89.56 86 SER A C 1
ATOM 651 O O . SER A 1 86 ? -1.995 6.540 -9.275 1.00 89.56 86 SER A O 1
ATOM 653 N N . GLN A 1 87 ? -1.881 5.065 -10.955 1.00 89.06 87 GLN A N 1
ATOM 654 C CA . GLN A 1 87 ? -3.316 4.779 -10.991 1.00 89.06 87 GLN A CA 1
ATOM 655 C C . GLN A 1 87 ? -3.812 4.138 -9.687 1.00 89.06 87 GLN A C 1
ATOM 657 O O . GLN A 1 87 ? -4.894 4.473 -9.193 1.00 89.06 87 GLN A O 1
ATOM 662 N N . ILE A 1 88 ? -3.024 3.227 -9.110 1.00 91.31 88 ILE A N 1
ATOM 663 C CA . ILE A 1 88 ? -3.297 2.612 -7.808 1.00 91.31 88 ILE A CA 1
ATOM 664 C C . ILE A 1 88 ? -3.341 3.686 -6.725 1.00 91.31 88 ILE A C 1
ATOM 666 O O . ILE A 1 88 ? -4.299 3.719 -5.959 1.00 91.31 88 ILE A O 1
ATOM 670 N N . GLN A 1 89 ? -2.353 4.578 -6.676 1.00 90.62 89 GLN A N 1
ATOM 671 C CA . GLN A 1 89 ? -2.278 5.638 -5.671 1.00 90.62 89 GLN A CA 1
ATOM 672 C C . GLN A 1 89 ? -3.518 6.543 -5.698 1.00 90.62 89 GLN A C 1
ATOM 674 O O . GLN A 1 89 ? -4.110 6.817 -4.649 1.00 90.62 89 GLN A O 1
ATOM 679 N N . VAL A 1 90 ? -3.968 6.940 -6.893 1.00 90.31 90 VAL A N 1
ATOM 680 C CA . VAL A 1 90 ? -5.219 7.696 -7.068 1.00 90.31 90 VAL A CA 1
ATOM 681 C C . VAL A 1 90 ? -6.421 6.868 -6.600 1.00 90.31 90 VAL A C 1
ATOM 683 O O . VAL A 1 90 ? -7.246 7.345 -5.821 1.00 90.31 90 VAL A O 1
ATOM 686 N N . SER A 1 91 ? -6.495 5.599 -7.004 1.00 92.00 91 SER A N 1
ATOM 687 C CA . SER A 1 91 ? -7.629 4.718 -6.696 1.00 92.00 91 SER A CA 1
ATOM 688 C C . SER A 1 91 ? -7.721 4.318 -5.216 1.00 92.00 91 SER A C 1
ATOM 690 O O . SER A 1 91 ? -8.818 4.072 -4.725 1.00 92.00 91 SER A O 1
ATOM 692 N N . LEU A 1 92 ? -6.606 4.282 -4.477 1.00 91.88 92 LEU A N 1
ATOM 693 C CA . LEU A 1 92 ? -6.593 4.050 -3.023 1.00 91.88 92 LEU A CA 1
ATOM 694 C C . LEU A 1 92 ? -7.274 5.188 -2.248 1.00 91.88 92 LEU A C 1
ATOM 696 O O . LEU A 1 92 ? -7.741 4.992 -1.124 1.00 91.88 92 LEU A O 1
ATOM 700 N N . SER A 1 93 ? -7.346 6.381 -2.838 1.00 89.06 93 SER A N 1
ATOM 701 C CA . SER A 1 93 ? -8.003 7.534 -2.222 1.00 89.06 93 SER A CA 1
ATOM 702 C C . SER A 1 93 ? -9.527 7.514 -2.395 1.00 89.06 93 SER A C 1
ATOM 704 O O . SER A 1 93 ? -10.225 8.109 -1.578 1.00 89.06 93 SER A O 1
ATOM 706 N N . ASP A 1 94 ? -10.060 6.787 -3.386 1.00 87.19 94 ASP A N 1
ATOM 707 C CA . ASP A 1 94 ? -11.505 6.632 -3.605 1.00 87.19 94 ASP A CA 1
ATOM 708 C C . ASP A 1 94 ? -12.037 5.380 -2.888 1.00 87.19 94 ASP A C 1
ATOM 710 O O . ASP A 1 94 ? -11.727 4.245 -3.259 1.00 87.19 94 ASP A O 1
ATOM 714 N N . ALA A 1 95 ? -12.900 5.576 -1.886 1.00 86.50 95 ALA A N 1
ATOM 715 C CA . ALA A 1 95 ? -13.517 4.500 -1.106 1.00 86.50 95 ALA A CA 1
ATOM 716 C C . ALA A 1 95 ? -14.216 3.430 -1.966 1.00 86.50 95 ALA A C 1
ATOM 718 O O . ALA A 1 95 ? -14.207 2.250 -1.621 1.00 86.50 95 ALA A O 1
ATOM 719 N N . ARG A 1 96 ? -14.773 3.807 -3.124 1.00 87.38 96 ARG A N 1
ATOM 720 C CA . ARG A 1 96 ? -15.474 2.886 -4.040 1.00 87.38 96 ARG A CA 1
ATOM 721 C C . ARG A 1 96 ? -14.522 1.981 -4.822 1.00 87.38 96 ARG A C 1
ATOM 723 O O . ARG A 1 96 ? -14.970 1.013 -5.446 1.00 87.38 96 ARG A O 1
ATOM 730 N N . LEU A 1 97 ? -13.238 2.332 -4.847 1.00 87.50 97 LEU A N 1
ATOM 731 C CA . LEU A 1 97 ? -12.188 1.653 -5.603 1.00 87.50 97 LEU A CA 1
ATOM 732 C C . LEU A 1 97 ? -11.137 1.004 -4.714 1.00 87.50 97 LEU A C 1
ATOM 734 O O . LEU A 1 97 ? -10.415 0.147 -5.213 1.00 87.50 97 LEU A O 1
ATOM 738 N N . GLN A 1 98 ? -11.082 1.340 -3.423 1.00 90.62 98 GLN A N 1
ATOM 739 C CA . GLN A 1 98 ? -10.104 0.808 -2.470 1.00 90.62 98 GLN A CA 1
ATOM 740 C C . GLN A 1 98 ? -9.945 -0.708 -2.560 1.00 90.62 98 GLN A C 1
ATOM 742 O O . GLN A 1 98 ? -8.825 -1.183 -2.704 1.00 90.62 98 GLN A O 1
ATOM 747 N N . SER A 1 99 ? -11.039 -1.474 -2.550 1.00 87.38 99 SER A N 1
ATOM 748 C CA . SER A 1 99 ? -10.956 -2.939 -2.632 1.00 87.38 99 SER A CA 1
ATOM 749 C C . SER A 1 99 ? -10.244 -3.401 -3.912 1.00 87.38 99 SER A C 1
ATOM 751 O O . SER A 1 99 ? -9.273 -4.154 -3.851 1.00 87.38 99 SER A O 1
ATOM 753 N N . SER A 1 100 ? -10.640 -2.879 -5.077 1.0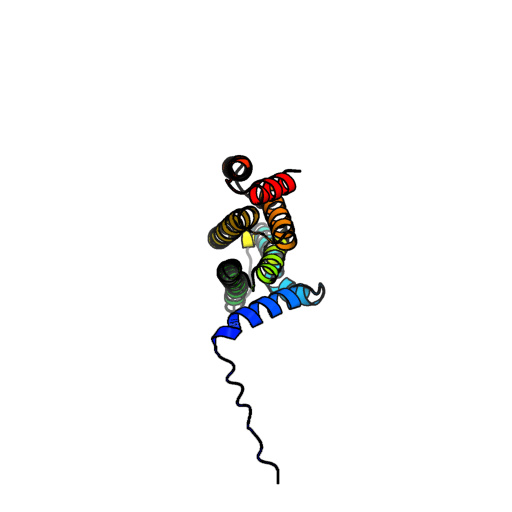0 87.38 100 SER A N 1
ATOM 754 C CA . SER A 1 100 ? -10.005 -3.214 -6.359 1.00 87.38 100 SER A CA 1
ATOM 755 C C . SER A 1 100 ? -8.560 -2.716 -6.446 1.00 87.38 100 SER A C 1
ATOM 757 O O . SER A 1 100 ? -7.691 -3.447 -6.917 1.00 87.38 100 SER A O 1
ATOM 759 N N . ALA A 1 101 ? -8.287 -1.507 -5.956 1.00 91.56 101 ALA A N 1
ATOM 760 C CA . ALA A 1 101 ? -6.959 -0.905 -5.931 1.00 91.56 101 ALA A CA 1
ATOM 761 C C . ALA A 1 101 ? -5.998 -1.694 -5.036 1.00 91.56 101 ALA A C 1
ATOM 763 O O . ALA A 1 101 ? -4.860 -1.925 -5.424 1.00 91.56 101 ALA A O 1
ATOM 764 N N . LEU A 1 102 ? -6.461 -2.168 -3.878 1.00 92.38 102 LEU A N 1
ATOM 765 C CA . LEU A 1 102 ? -5.677 -2.998 -2.968 1.00 92.38 102 LEU A CA 1
ATOM 766 C C . LEU A 1 102 ? -5.374 -4.370 -3.573 1.00 92.38 102 LEU A C 1
ATOM 768 O O . LEU A 1 102 ? -4.243 -4.837 -3.472 1.00 92.38 102 LEU A O 1
ATOM 772 N N . GLN A 1 103 ? -6.344 -5.006 -4.237 1.00 88.50 103 GLN A N 1
ATOM 773 C CA . GLN A 1 103 ? -6.101 -6.274 -4.937 1.00 88.50 103 GLN A CA 1
ATOM 774 C C . GLN A 1 103 ? -5.099 -6.099 -6.081 1.00 88.50 103 GLN A C 1
ATOM 776 O O . GLN A 1 103 ? -4.177 -6.903 -6.228 1.00 88.50 103 GLN A O 1
ATOM 781 N N . LEU A 1 104 ? -5.244 -5.024 -6.858 1.00 87.00 104 LEU A N 1
ATOM 782 C CA . LEU A 1 104 ? -4.310 -4.668 -7.917 1.00 87.00 104 LEU A CA 1
ATOM 783 C C . LEU A 1 104 ? -2.910 -4.399 -7.351 1.00 87.00 104 LEU A C 1
ATOM 785 O O . LEU A 1 104 ? -1.938 -4.981 -7.824 1.00 87.00 104 LEU A O 1
ATOM 789 N N . PHE A 1 105 ? -2.812 -3.587 -6.299 1.00 90.38 105 PHE A N 1
ATOM 790 C CA . PHE A 1 105 ? -1.548 -3.247 -5.654 1.00 90.38 105 PHE A CA 1
ATOM 791 C C . PHE A 1 105 ? -0.851 -4.467 -5.079 1.00 90.38 105 PHE A C 1
ATOM 793 O O . PHE A 1 105 ? 0.329 -4.669 -5.342 1.00 90.38 105 PHE A O 1
ATOM 800 N N . ARG A 1 106 ? -1.590 -5.323 -4.366 1.00 86.94 106 ARG A N 1
ATOM 801 C CA . ARG A 1 106 ? -1.083 -6.601 -3.875 1.00 86.94 106 ARG A CA 1
ATOM 802 C C . ARG A 1 106 ? -0.455 -7.390 -5.015 1.00 86.94 106 ARG A C 1
ATOM 804 O O . ARG A 1 106 ? 0.633 -7.917 -4.857 1.00 86.94 106 ARG A O 1
ATOM 811 N N . ARG A 1 107 ? -1.112 -7.469 -6.171 1.00 80.19 107 ARG A N 1
ATOM 812 C CA . ARG A 1 107 ? -0.562 -8.211 -7.305 1.00 80.19 107 ARG A CA 1
ATOM 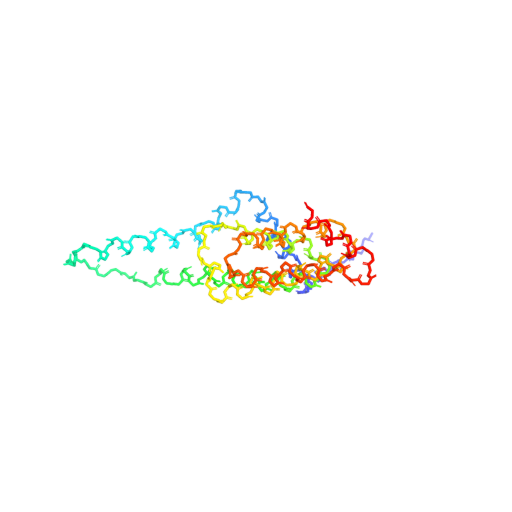813 C C . ARG A 1 107 ? 0.637 -7.546 -7.930 1.00 80.19 107 ARG A C 1
ATOM 815 O O . ARG A 1 107 ? 1.584 -8.259 -8.197 1.00 80.19 107 ARG A O 1
ATOM 822 N N . VAL A 1 108 ? 0.632 -6.230 -8.115 1.00 82.62 108 VAL A N 1
ATOM 823 C CA . VAL A 1 108 ? 1.808 -5.498 -8.610 1.00 82.62 108 VAL A CA 1
ATOM 824 C C . VAL A 1 108 ? 2.995 -5.684 -7.661 1.00 82.62 108 VAL A C 1
ATOM 826 O O . VAL A 1 108 ? 4.098 -5.959 -8.118 1.00 82.62 108 VAL A O 1
ATOM 829 N N . LEU A 1 109 ? 2.766 -5.631 -6.346 1.00 79.12 109 LEU A N 1
ATOM 830 C CA . LEU A 1 109 ? 3.783 -5.897 -5.329 1.00 79.12 109 LEU A CA 1
ATOM 831 C C . LEU A 1 109 ? 4.281 -7.353 -5.381 1.00 79.12 109 LEU A C 1
ATOM 833 O O . LEU A 1 109 ? 5.477 -7.605 -5.264 1.00 79.12 109 LEU A O 1
ATOM 837 N N . LEU A 1 110 ? 3.368 -8.307 -5.589 1.00 70.88 110 LEU A N 1
ATOM 838 C CA . LEU A 1 110 ? 3.664 -9.741 -5.678 1.00 70.88 110 LEU A CA 1
ATOM 839 C C . LEU A 1 110 ? 4.072 -10.218 -7.067 1.00 70.88 110 LEU A C 1
ATOM 841 O O . LEU A 1 110 ? 4.365 -11.406 -7.220 1.00 70.88 110 LEU A O 1
ATOM 845 N N . LEU A 1 111 ? 4.110 -9.332 -8.067 1.00 65.44 111 LEU A N 1
ATOM 846 C CA . LEU A 1 111 ? 4.189 -9.726 -9.472 1.00 65.44 111 LEU A CA 1
ATOM 847 C C . LEU A 1 111 ? 5.501 -10.441 -9.824 1.00 65.44 111 LEU A C 1
ATOM 849 O O . LEU A 1 111 ? 5.577 -11.071 -10.869 1.00 65.44 111 LEU A O 1
ATOM 853 N N . LYS A 1 112 ? 6.491 -10.425 -8.926 1.00 56.88 112 LYS A N 1
ATOM 854 C CA . LYS A 1 112 ? 7.317 -11.575 -8.516 1.00 56.88 112 LYS A CA 1
ATOM 855 C C . LYS A 1 112 ? 8.389 -11.045 -7.571 1.00 56.88 112 LYS A C 1
ATOM 857 O O . LYS A 1 112 ? 9.137 -10.143 -7.925 1.00 56.88 112 LYS A O 1
ATOM 862 N N . HIS A 1 113 ? 8.569 -11.701 -6.426 1.00 48.78 113 HIS A N 1
ATOM 863 C CA . HIS A 1 113 ? 9.666 -11.480 -5.461 1.00 48.78 113 HIS A CA 1
ATOM 864 C C . HIS A 1 113 ? 11.098 -11.529 -6.040 1.00 48.78 113 HIS A C 1
ATOM 866 O O . HIS A 1 113 ? 12.070 -11.330 -5.315 1.00 48.78 113 HIS A O 1
ATOM 872 N N . LYS A 1 114 ? 11.248 -11.849 -7.328 1.00 51.03 114 LYS A N 1
ATOM 873 C CA . LYS A 1 114 ? 12.528 -11.987 -8.023 1.00 51.03 114 LYS A CA 1
ATOM 874 C C . LYS A 1 114 ? 12.849 -10.816 -8.944 1.00 51.03 114 LYS A C 1
ATOM 876 O O . LYS A 1 114 ? 13.947 -10.801 -9.490 1.00 51.03 114 LYS A O 1
ATOM 881 N N . ASP A 1 115 ? 11.928 -9.877 -9.135 1.00 60.84 115 ASP A N 1
ATOM 882 C CA . ASP A 1 115 ? 12.127 -8.809 -10.102 1.00 60.84 115 ASP A CA 1
ATOM 883 C C . ASP A 1 115 ? 12.805 -7.586 -9.463 1.00 60.84 115 ASP A C 1
ATOM 885 O O . ASP A 1 115 ? 12.236 -6.868 -8.638 1.00 60.84 115 ASP A O 1
ATOM 889 N N . GLU A 1 116 ? 14.060 -7.355 -9.847 1.00 65.56 116 GLU A N 1
ATOM 890 C CA . GLU A 1 116 ? 14.852 -6.181 -9.462 1.00 65.56 116 GLU A CA 1
ATOM 891 C C . GLU A 1 116 ? 14.225 -4.866 -9.972 1.00 65.56 116 GLU A C 1
ATOM 893 O O . GLU A 1 116 ? 14.555 -3.787 -9.477 1.00 65.56 116 GLU A O 1
ATOM 898 N N . THR A 1 117 ? 13.281 -4.927 -10.919 1.00 67.19 117 THR A N 1
ATOM 899 C CA . THR A 1 117 ? 12.668 -3.748 -11.549 1.00 67.19 117 THR A CA 1
ATOM 900 C C . THR A 1 117 ? 11.975 -2.832 -10.537 1.00 67.19 117 THR A C 1
ATOM 902 O O . THR A 1 117 ? 12.204 -1.615 -10.547 1.00 67.19 117 THR A O 1
ATOM 905 N N . LEU A 1 118 ? 11.194 -3.394 -9.605 1.00 70.25 118 LEU A N 1
ATOM 906 C CA . LEU A 1 118 ? 10.520 -2.622 -8.548 1.00 70.25 118 LEU A CA 1
ATOM 907 C C . LEU A 1 118 ? 11.500 -2.003 -7.542 1.00 70.25 118 LEU A C 1
ATOM 909 O O . LEU A 1 118 ? 11.155 -1.041 -6.859 1.00 70.25 118 LEU A O 1
ATOM 913 N N . LYS A 1 119 ? 12.729 -2.525 -7.469 1.00 72.50 119 LYS A N 1
ATOM 914 C CA . LYS A 1 119 ? 13.790 -2.004 -6.598 1.00 72.50 119 LYS A CA 1
ATOM 915 C C . LYS A 1 119 ? 14.477 -0.779 -7.186 1.00 72.50 119 LYS A C 1
ATOM 917 O O . LYS A 1 119 ? 15.207 -0.086 -6.479 1.00 72.50 119 LYS A O 1
ATOM 922 N N . SER A 1 120 ? 14.261 -0.497 -8.472 1.00 74.50 120 SER A N 1
ATOM 923 C CA . SER A 1 120 ? 14.804 0.708 -9.082 1.00 74.50 120 SER A CA 1
ATOM 924 C C . SER A 1 120 ? 14.271 1.957 -8.377 1.00 74.50 120 SER A C 1
ATOM 926 O O . SER A 1 120 ? 13.087 2.045 -8.055 1.00 74.50 120 SER A O 1
ATOM 928 N N . PHE A 1 121 ? 15.158 2.926 -8.135 1.00 65.31 121 PHE A N 1
ATOM 929 C CA . PHE A 1 121 ? 14.915 4.067 -7.243 1.00 65.31 121 PHE A CA 1
ATOM 930 C C . PHE A 1 121 ? 13.569 4.781 -7.480 1.00 65.31 121 PHE A C 1
ATOM 932 O O . PHE A 1 121 ? 12.852 5.076 -6.525 1.00 65.31 121 PHE A O 1
ATOM 939 N N . GLY A 1 122 ? 13.189 4.999 -8.745 1.00 76.06 122 GLY A N 1
ATOM 940 C CA . GLY A 1 122 ? 11.928 5.661 -9.101 1.00 76.06 122 GLY A CA 1
ATOM 941 C C . GLY A 1 122 ? 10.674 4.855 -8.742 1.00 76.06 122 GLY A C 1
ATOM 942 O O . GLY A 1 122 ? 9.742 5.400 -8.153 1.00 76.06 122 GLY A O 1
ATOM 943 N N . LEU A 1 123 ? 10.659 3.551 -9.036 1.00 82.81 123 LEU A N 1
ATOM 944 C CA . LEU A 1 123 ? 9.511 2.686 -8.739 1.00 82.81 123 LEU A CA 1
ATOM 945 C C . LEU A 1 123 ? 9.423 2.370 -7.244 1.00 82.81 123 LEU A C 1
ATOM 947 O O . LEU A 1 123 ? 8.329 2.378 -6.685 1.00 82.81 123 LEU A O 1
ATOM 951 N N . ALA A 1 124 ? 10.563 2.191 -6.571 1.00 85.31 124 ALA A N 1
ATOM 952 C CA . ALA A 1 124 ? 10.603 1.964 -5.130 1.00 85.31 124 ALA A CA 1
ATOM 953 C C . ALA A 1 124 ? 9.944 3.117 -4.355 1.00 85.31 124 ALA A C 1
ATOM 955 O O . ALA A 1 124 ? 9.177 2.870 -3.427 1.00 85.31 124 ALA A O 1
ATOM 956 N N . SER A 1 125 ? 10.177 4.372 -4.764 1.00 87.94 125 SER A N 1
ATOM 957 C CA . SER A 1 125 ? 9.518 5.540 -4.162 1.00 87.94 125 SER A CA 1
ATOM 958 C C . SER A 1 125 ? 7.992 5.485 -4.298 1.00 87.94 125 SER A C 1
ATOM 960 O O . SER A 1 125 ? 7.285 5.679 -3.310 1.00 87.94 125 SER A O 1
ATOM 962 N N . GLN A 1 126 ? 7.476 5.155 -5.486 1.00 88.94 126 GLN A N 1
ATOM 963 C CA . GLN A 1 126 ? 6.032 5.021 -5.719 1.00 88.94 126 GLN A CA 1
ATOM 964 C C . GLN A 1 126 ? 5.422 3.875 -4.902 1.00 88.94 126 GLN A C 1
ATOM 966 O O . GLN A 1 126 ? 4.337 4.022 -4.338 1.00 88.94 126 GLN A O 1
ATOM 971 N N . VAL A 1 127 ? 6.139 2.753 -4.775 1.00 90.81 127 VAL A N 1
ATOM 972 C CA . VAL A 1 127 ? 5.720 1.644 -3.911 1.00 90.81 127 VAL A CA 1
ATOM 973 C C . VAL A 1 127 ? 5.662 2.096 -2.450 1.00 90.81 127 VAL A C 1
ATOM 975 O O . VAL A 1 127 ? 4.649 1.854 -1.798 1.00 90.81 127 VAL A O 1
ATOM 978 N N . TYR A 1 128 ? 6.684 2.796 -1.941 1.00 91.81 128 TYR A N 1
ATOM 979 C CA . TYR A 1 128 ? 6.668 3.325 -0.572 1.00 91.81 128 TYR A CA 1
ATOM 980 C C . TYR A 1 128 ? 5.465 4.244 -0.327 1.00 91.81 128 TYR A C 1
ATOM 982 O O . TYR A 1 128 ? 4.779 4.063 0.674 1.00 91.81 128 TYR A O 1
ATOM 990 N N . GLN A 1 129 ? 5.152 5.150 -1.259 1.00 91.81 129 GLN A N 1
ATOM 991 C CA . GLN A 1 129 ? 3.981 6.032 -1.155 1.00 91.81 129 GLN A CA 1
ATOM 992 C C . GLN A 1 129 ? 2.662 5.249 -1.114 1.00 91.81 129 GLN A C 1
ATOM 994 O O . GLN A 1 129 ? 1.791 5.538 -0.292 1.00 91.81 129 GLN A O 1
ATOM 999 N N . CYS A 1 130 ? 2.515 4.228 -1.965 1.00 93.38 130 CYS A N 1
ATOM 1000 C CA . CYS A 1 130 ? 1.335 3.365 -1.948 1.00 93.38 130 CYS A CA 1
ATOM 1001 C C . CYS A 1 130 ? 1.201 2.635 -0.606 1.00 93.38 130 CYS A C 1
ATOM 1003 O O . CYS A 1 130 ? 0.111 2.581 -0.042 1.00 93.38 130 CYS A O 1
ATOM 1005 N N . VAL A 1 131 ? 2.302 2.105 -0.064 1.00 94.31 131 VAL A N 1
ATOM 1006 C CA . VAL A 1 131 ? 2.300 1.403 1.228 1.00 94.31 131 VAL A CA 1
ATOM 1007 C C . VAL A 1 131 ? 1.987 2.338 2.388 1.00 94.31 131 VAL A C 1
ATOM 1009 O O . VAL A 1 131 ? 1.252 1.945 3.291 1.00 94.31 131 VAL A O 1
ATOM 1012 N N . ASP A 1 132 ? 2.514 3.559 2.376 1.00 94.00 132 ASP A N 1
ATOM 1013 C CA . ASP A 1 132 ? 2.212 4.553 3.406 1.00 94.00 132 ASP A CA 1
ATOM 1014 C C . ASP A 1 132 ? 0.705 4.853 3.411 1.00 94.00 132 ASP A C 1
ATOM 1016 O O . ASP A 1 132 ? 0.066 4.812 4.464 1.00 94.00 132 ASP A O 1
ATOM 1020 N N . ARG A 1 133 ? 0.090 4.974 2.225 1.00 95.12 133 ARG A N 1
ATOM 1021 C CA . ARG A 1 133 ? -1.367 5.102 2.111 1.00 95.12 133 ARG A CA 1
ATOM 1022 C C . ARG A 1 133 ? -2.120 3.855 2.583 1.00 95.12 133 ARG A C 1
ATOM 1024 O O . ARG A 1 133 ? -3.160 3.976 3.225 1.00 95.12 133 ARG A O 1
ATOM 1031 N N . VAL A 1 134 ? -1.614 2.653 2.299 1.00 95.81 134 VAL A N 1
ATOM 1032 C CA . VAL A 1 134 ? -2.191 1.393 2.807 1.00 95.81 134 VAL A CA 1
ATOM 1033 C C . VAL A 1 134 ? -2.154 1.341 4.338 1.00 95.81 134 VAL A C 1
ATOM 1035 O O . VAL A 1 134 ? -3.121 0.880 4.944 1.00 95.81 134 VAL A O 1
ATOM 1038 N N . ALA A 1 135 ? -1.081 1.831 4.963 1.00 95.25 135 ALA A N 1
ATOM 1039 C CA . ALA A 1 135 ? -0.948 1.902 6.417 1.00 95.25 135 ALA A CA 1
ATOM 1040 C C . ALA A 1 135 ? -1.988 2.844 7.034 1.00 95.25 135 ALA A C 1
ATOM 1042 O O . ALA A 1 135 ? -2.645 2.491 8.010 1.00 95.25 135 ALA A O 1
ATOM 1043 N N . GLU A 1 136 ? -2.192 4.015 6.432 1.00 95.00 136 GLU A N 1
ATOM 1044 C CA . GLU A 1 136 ? -3.244 4.943 6.854 1.00 95.00 136 GLU A CA 1
ATOM 1045 C C . GLU A 1 136 ? -4.636 4.318 6.711 1.00 95.00 136 GLU A C 1
ATOM 1047 O O . GLU A 1 136 ? -5.442 4.378 7.640 1.00 95.00 136 GLU A O 1
ATOM 1052 N N . LEU A 1 137 ? -4.912 3.676 5.569 1.00 95.50 137 LEU A N 1
ATOM 1053 C CA . LEU A 1 137 ? -6.192 3.016 5.306 1.00 95.50 137 LEU A CA 1
ATOM 1054 C C . LEU A 1 137 ? -6.475 1.878 6.289 1.00 95.50 137 LEU A C 1
ATOM 1056 O O . LEU A 1 137 ? -7.613 1.748 6.732 1.00 95.50 137 LEU A O 1
ATOM 1060 N N . LEU A 1 138 ? -5.461 1.095 6.672 1.00 96.12 138 LEU A N 1
ATOM 1061 C CA . LEU A 1 138 ? -5.584 0.048 7.692 1.00 96.12 138 LEU A CA 1
ATOM 1062 C C . LEU A 1 138 ? -6.156 0.605 9.004 1.00 96.12 138 LEU A C 1
ATOM 1064 O O . LEU A 1 138 ? -7.020 -0.016 9.625 1.00 96.12 138 LEU A O 1
ATOM 1068 N N . VAL A 1 139 ? -5.678 1.780 9.412 1.00 96.12 139 VAL A N 1
ATOM 1069 C CA . VAL A 1 139 ? -6.069 2.429 10.668 1.00 96.12 139 VAL A CA 1
ATOM 1070 C C . VAL A 1 139 ? -7.430 3.123 10.540 1.00 96.12 139 VAL A C 1
ATOM 1072 O O . VAL A 1 139 ? -8.230 3.082 11.472 1.00 96.12 139 VAL A O 1
ATOM 1075 N N . GLN A 1 140 ? -7.699 3.754 9.394 1.00 95.00 140 GLN A N 1
ATOM 1076 C CA . GLN A 1 140 ? -8.872 4.611 9.185 1.00 95.00 140 GLN A CA 1
ATOM 1077 C C . GLN A 1 140 ? -10.125 3.854 8.727 1.00 95.00 140 GLN A C 1
ATOM 1079 O O . GLN A 1 140 ? -11.234 4.350 8.913 1.00 95.00 140 GLN A O 1
ATOM 1084 N N . THR A 1 141 ? -9.983 2.687 8.093 1.00 93.81 141 THR A N 1
ATOM 1085 C CA . THR A 1 141 ? -11.125 2.000 7.482 1.00 93.81 141 THR A CA 1
ATOM 1086 C C . THR A 1 141 ? -12.068 1.374 8.510 1.00 93.81 141 THR A C 1
ATOM 1088 O O . THR A 1 141 ? -11.650 0.725 9.475 1.00 93.81 141 THR A O 1
ATOM 1091 N N . HIS A 1 142 ? -13.368 1.514 8.247 1.00 92.44 142 HIS A N 1
ATOM 1092 C CA . HIS A 1 142 ? -14.421 0.832 8.996 1.00 92.44 142 HIS A CA 1
ATOM 1093 C C . HIS A 1 142 ? -14.771 -0.548 8.417 1.00 92.44 142 HIS A C 1
ATOM 1095 O O . HIS A 1 142 ? -15.431 -1.351 9.082 1.00 92.44 142 HIS A O 1
ATOM 1101 N N . ASP A 1 143 ? -14.316 -0.845 7.199 1.00 92.12 143 ASP A N 1
ATOM 1102 C CA . ASP A 1 143 ? -14.572 -2.112 6.525 1.00 92.12 143 ASP A CA 1
ATOM 1103 C C . ASP A 1 143 ? -13.516 -3.152 6.926 1.00 92.12 143 ASP A C 1
ATOM 1105 O O . ASP A 1 143 ? -12.326 -3.025 6.622 1.00 92.12 143 ASP A O 1
ATOM 1109 N N . LYS A 1 144 ? -13.967 -4.218 7.596 1.00 91.25 144 LYS A N 1
ATOM 1110 C CA . LYS A 1 144 ? -13.107 -5.316 8.058 1.00 91.25 144 LYS A CA 1
ATOM 1111 C C . LYS A 1 144 ? -12.402 -6.036 6.905 1.00 91.25 144 LYS A C 1
ATOM 1113 O O . LYS A 1 144 ? -11.283 -6.510 7.088 1.00 91.25 144 LYS A O 1
ATOM 1118 N N . SER A 1 145 ? -13.034 -6.123 5.735 1.00 91.44 145 SER A N 1
ATOM 1119 C CA . SER A 1 145 ? -12.447 -6.766 4.557 1.00 91.44 145 SER A CA 1
ATOM 1120 C C . SER A 1 145 ? -11.282 -5.943 4.005 1.00 91.44 145 SER A C 1
ATOM 1122 O O . SER A 1 145 ? -10.202 -6.482 3.765 1.00 91.44 145 SER A O 1
ATOM 1124 N N . VAL A 1 146 ? -11.460 -4.622 3.907 1.00 92.69 146 VAL A N 1
ATOM 1125 C CA . VAL A 1 146 ? -10.415 -3.675 3.501 1.00 92.69 146 VAL A CA 1
ATOM 1126 C C . VAL A 1 146 ? -9.271 -3.692 4.512 1.00 92.69 146 VAL A C 1
ATOM 1128 O O . VAL A 1 146 ? -8.119 -3.842 4.111 1.00 92.69 146 VAL A O 1
ATOM 1131 N N . ALA A 1 147 ? -9.574 -3.641 5.815 1.00 94.81 147 ALA A N 1
ATOM 1132 C CA . ALA A 1 147 ? -8.567 -3.721 6.873 1.00 94.81 147 ALA A CA 1
ATOM 1133 C C . ALA A 1 147 ? -7.723 -5.003 6.775 1.00 94.81 147 ALA A C 1
ATOM 1135 O O . ALA A 1 147 ? -6.496 -4.938 6.842 1.00 94.81 147 ALA A O 1
ATOM 1136 N N . ALA A 1 148 ? -8.356 -6.160 6.557 1.00 94.00 148 ALA A N 1
ATOM 1137 C CA . ALA A 1 148 ? -7.654 -7.435 6.413 1.00 94.00 148 ALA A CA 1
ATOM 1138 C C . ALA A 1 148 ? -6.715 -7.450 5.194 1.00 94.00 148 ALA A C 1
ATOM 1140 O O . ALA A 1 148 ? -5.584 -7.934 5.280 1.00 94.00 148 ALA A O 1
ATOM 1141 N N . VAL A 1 149 ? -7.148 -6.888 4.061 1.00 93.31 149 VAL A N 1
ATOM 1142 C CA . VAL A 1 149 ? -6.302 -6.788 2.863 1.00 93.31 149 VAL A CA 1
ATOM 1143 C C . VAL A 1 149 ? -5.140 -5.816 3.090 1.00 93.31 149 VAL A C 1
ATOM 1145 O O . VAL A 1 149 ? -4.003 -6.161 2.764 1.00 93.31 149 VAL A O 1
ATOM 1148 N N . CYS A 1 150 ? -5.392 -4.646 3.685 1.00 95.56 150 CYS A N 1
ATOM 1149 C CA . CYS A 1 150 ? -4.354 -3.673 4.028 1.00 95.56 150 CYS A CA 1
ATOM 1150 C C . CYS A 1 150 ? -3.305 -4.270 4.971 1.00 95.56 150 CYS A C 1
ATOM 1152 O O . CYS A 1 150 ? -2.112 -4.138 4.714 1.00 95.56 150 CYS A O 1
ATOM 1154 N N . SER A 1 151 ? -3.748 -4.971 6.018 1.00 94.69 151 SER A N 1
ATOM 1155 C CA . SER A 1 151 ? -2.882 -5.680 6.963 1.00 94.69 151 SER A CA 1
ATOM 1156 C C . SER A 1 151 ? -1.964 -6.653 6.228 1.00 94.69 151 SER A C 1
ATOM 1158 O O . SER A 1 151 ? -0.741 -6.555 6.330 1.00 94.69 151 SER A O 1
ATOM 1160 N N . LYS A 1 152 ? -2.543 -7.523 5.392 1.00 92.69 152 LYS A N 1
ATOM 1161 C CA . LYS A 1 152 ? -1.778 -8.524 4.651 1.00 92.69 152 LYS A CA 1
ATOM 1162 C C . LYS A 1 152 ? -0.758 -7.885 3.708 1.00 92.69 152 LYS A C 1
ATOM 1164 O O . LYS A 1 152 ? 0.374 -8.346 3.663 1.00 92.69 152 LYS A O 1
ATOM 1169 N N . ILE A 1 153 ? -1.135 -6.829 2.982 1.00 93.56 153 ILE A N 1
ATOM 1170 C CA . ILE A 1 153 ? -0.219 -6.087 2.098 1.00 93.56 153 ILE A CA 1
ATOM 1171 C C . ILE A 1 153 ? 0.915 -5.443 2.901 1.00 93.56 153 ILE A C 1
ATOM 1173 O O . ILE A 1 153 ? 2.072 -5.551 2.507 1.00 93.56 153 ILE A O 1
ATOM 1177 N N . TYR A 1 154 ? 0.601 -4.773 4.012 1.00 94.50 154 TYR A N 1
ATOM 1178 C CA . TYR A 1 154 ? 1.591 -4.043 4.801 1.00 94.50 154 TYR A CA 1
ATOM 1179 C C . TYR A 1 154 ? 2.611 -4.983 5.452 1.00 94.50 154 TYR A C 1
ATOM 1181 O O . TYR A 1 154 ? 3.813 -4.735 5.374 1.00 94.50 154 TYR A O 1
ATOM 1189 N N . VAL A 1 155 ? 2.149 -6.089 6.042 1.00 92.25 155 VAL A N 1
ATOM 1190 C CA . VAL A 1 155 ? 3.023 -7.104 6.652 1.00 92.25 155 VAL A CA 1
ATOM 1191 C C . VAL A 1 155 ? 3.907 -7.757 5.593 1.00 92.25 155 VAL A C 1
ATOM 1193 O O . VAL A 1 155 ? 5.124 -7.818 5.751 1.00 92.25 155 VAL A O 1
ATOM 1196 N N . GLU A 1 156 ? 3.313 -8.187 4.479 1.00 90.06 156 GLU A N 1
ATOM 1197 C CA . GLU A 1 156 ? 4.040 -8.790 3.361 1.00 90.06 156 GLU A CA 1
ATOM 1198 C C . GLU A 1 156 ? 5.097 -7.825 2.812 1.00 90.06 156 GLU A C 1
ATOM 1200 O O . GLU A 1 156 ? 6.248 -8.215 2.628 1.00 90.06 156 GLU A O 1
ATOM 1205 N N . PHE A 1 157 ? 4.769 -6.541 2.667 1.00 91.69 157 PHE A N 1
ATOM 1206 C CA . PHE A 1 157 ? 5.724 -5.510 2.276 1.00 91.69 157 PHE A CA 1
ATOM 1207 C C . PHE A 1 157 ? 6.898 -5.376 3.254 1.00 91.69 157 PHE A C 1
ATOM 1209 O O . PHE A 1 157 ? 8.053 -5.415 2.834 1.00 91.69 157 PHE A O 1
ATOM 1216 N N . VAL A 1 158 ? 6.626 -5.233 4.554 1.00 92.00 158 VAL A N 1
ATOM 1217 C CA . VAL A 1 158 ? 7.669 -5.042 5.578 1.00 92.00 158 VAL A CA 1
ATOM 1218 C C . VAL A 1 158 ? 8.605 -6.248 5.661 1.00 92.00 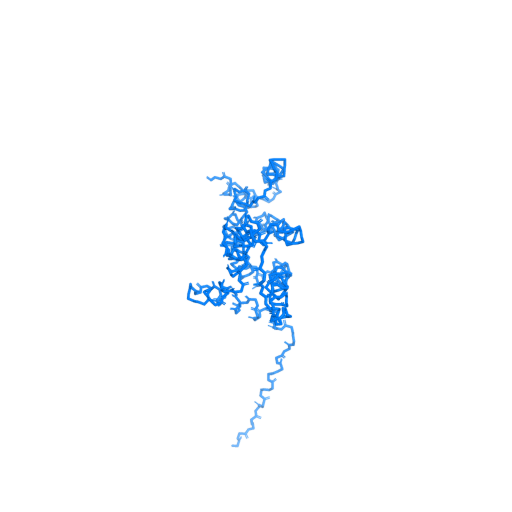158 VAL A C 1
ATOM 1220 O O . VAL A 1 158 ? 9.800 -6.072 5.897 1.00 92.00 158 VAL A O 1
ATOM 1223 N N . LEU A 1 159 ? 8.085 -7.459 5.463 1.00 89.12 159 LEU A N 1
ATOM 1224 C CA . LEU A 1 159 ? 8.871 -8.689 5.555 1.00 89.12 159 LEU A CA 1
ATOM 1225 C C . LEU A 1 159 ? 9.677 -8.993 4.290 1.00 89.12 159 LEU A C 1
ATOM 1227 O O . LEU A 1 159 ? 10.698 -9.673 4.373 1.00 89.12 159 LEU A O 1
ATOM 1231 N N . THR A 1 160 ? 9.216 -8.541 3.123 1.00 85.62 160 THR A N 1
ATOM 1232 C CA . THR A 1 160 ? 9.700 -9.091 1.849 1.00 85.62 160 THR A CA 1
ATOM 1233 C C . THR A 1 160 ? 10.251 -8.056 0.881 1.00 85.62 160 THR A C 1
ATOM 1235 O O . THR A 1 160 ? 11.063 -8.402 0.019 1.00 85.62 160 THR A O 1
ATOM 1238 N N . PHE A 1 161 ? 9.856 -6.789 1.018 1.00 86.62 161 PHE A N 1
ATOM 1239 C CA . PHE A 1 161 ? 10.346 -5.733 0.149 1.00 86.62 161 PHE A CA 1
ATOM 1240 C C . PHE A 1 161 ? 11.738 -5.268 0.603 1.00 86.62 161 PHE A C 1
ATOM 1242 O O . PHE A 1 161 ? 11.963 -5.053 1.797 1.00 86.62 161 PHE A O 1
ATOM 1249 N N . PRO A 1 162 ? 12.696 -5.090 -0.321 1.00 82.94 162 PRO A N 1
ATOM 1250 C CA . PRO A 1 162 ? 14.060 -4.719 0.028 1.00 82.94 162 PRO A CA 1
ATOM 1251 C C . PRO A 1 162 ? 14.109 -3.305 0.606 1.00 82.94 162 PRO A C 1
ATOM 1253 O O . PRO A 1 162 ? 13.845 -2.315 -0.076 1.00 82.94 162 PRO A O 1
ATOM 1256 N N . MET A 1 163 ? 14.497 -3.214 1.872 1.00 87.69 163 MET A N 1
ATOM 1257 C CA . MET A 1 163 ? 14.675 -1.960 2.591 1.00 87.69 163 MET A CA 1
ATOM 1258 C C . MET A 1 163 ? 15.802 -2.098 3.615 1.00 87.69 163 MET A C 1
ATOM 1260 O O . MET A 1 163 ? 16.216 -3.203 3.960 1.00 87.69 163 MET A O 1
ATOM 1264 N N . SER A 1 164 ? 16.321 -0.974 4.110 1.00 90.88 164 SER A N 1
ATOM 1265 C CA . SER A 1 164 ? 17.302 -1.018 5.197 1.00 90.88 164 SER A CA 1
ATOM 1266 C C . SER A 1 164 ? 16.633 -1.405 6.517 1.00 90.88 164 SER A C 1
ATOM 1268 O O . SER A 1 164 ? 15.477 -1.052 6.758 1.00 90.88 164 SER A O 1
ATOM 1270 N N . ASN A 1 165 ? 17.386 -2.032 7.426 1.00 92.75 165 ASN A N 1
ATOM 1271 C CA . ASN A 1 165 ? 16.903 -2.362 8.776 1.00 92.75 165 ASN A CA 1
ATOM 1272 C C . ASN A 1 165 ? 16.344 -1.134 9.517 1.00 92.75 165 ASN A C 1
ATOM 1274 O O . ASN A 1 165 ? 15.386 -1.242 10.281 1.00 92.75 165 ASN A O 1
ATOM 1278 N N . LYS A 1 166 ? 16.903 0.058 9.257 1.00 95.06 166 LYS A N 1
ATOM 1279 C CA . LYS A 1 166 ? 16.417 1.328 9.812 1.00 95.06 166 LYS A CA 1
ATOM 1280 C C . LYS A 1 166 ? 15.013 1.671 9.304 1.00 95.06 166 LYS A C 1
ATOM 1282 O O . LYS A 1 166 ? 14.156 2.040 10.102 1.00 95.06 166 LYS A O 1
ATOM 1287 N N . VAL A 1 167 ? 14.771 1.539 7.997 1.00 92.25 167 VAL A N 1
ATOM 1288 C CA . VAL A 1 167 ? 13.451 1.785 7.390 1.00 92.25 167 VAL A CA 1
ATOM 1289 C C . VAL A 1 167 ? 12.443 0.735 7.850 1.00 92.25 167 VAL A C 1
ATOM 1291 O O . VAL A 1 167 ? 11.327 1.092 8.221 1.00 92.25 167 VAL A O 1
ATOM 1294 N N . GLN A 1 168 ? 12.846 -0.536 7.904 1.00 94.12 168 GLN A N 1
ATOM 1295 C CA . GLN A 1 168 ? 11.996 -1.619 8.397 1.00 94.12 168 GLN A CA 1
ATOM 1296 C C . GLN A 1 168 ? 11.567 -1.372 9.852 1.00 94.12 168 GLN A C 1
ATOM 1298 O O . GLN A 1 168 ? 10.375 -1.366 10.157 1.00 94.12 168 GLN A O 1
ATOM 1303 N N . SER A 1 169 ? 12.523 -1.057 10.733 1.00 94.62 169 SER A N 1
ATOM 1304 C CA . SER A 1 169 ? 12.262 -0.753 12.148 1.00 94.62 169 SER A CA 1
ATOM 1305 C C . SER A 1 169 ? 11.368 0.474 12.322 1.00 94.62 169 SER A C 1
ATOM 1307 O O . SER A 1 169 ? 10.484 0.482 13.179 1.00 94.62 169 SER A O 1
ATOM 1309 N N . PHE A 1 170 ? 11.561 1.511 11.500 1.00 95.19 170 PHE A N 1
ATOM 1310 C CA . PHE A 1 170 ? 10.704 2.695 11.499 1.00 95.19 170 PHE A CA 1
ATOM 1311 C C . PHE A 1 170 ? 9.253 2.348 11.141 1.00 95.19 170 PHE A C 1
ATOM 1313 O O . PHE A 1 170 ? 8.336 2.811 11.816 1.00 95.19 170 PHE A O 1
ATOM 1320 N N . ARG A 1 171 ? 9.040 1.502 10.126 1.00 93.88 171 ARG A N 1
ATOM 1321 C CA . ARG A 1 171 ? 7.704 1.064 9.688 1.00 93.88 171 ARG A CA 1
ATOM 1322 C C . ARG A 1 171 ? 6.995 0.228 10.754 1.00 93.88 171 ARG A C 1
ATOM 1324 O O . ARG A 1 171 ? 5.853 0.522 11.095 1.00 93.88 171 ARG A O 1
ATOM 1331 N N . VAL A 1 172 ? 7.696 -0.722 11.375 1.00 93.94 172 VAL A N 1
ATOM 1332 C CA . VAL A 1 172 ? 7.160 -1.478 12.523 1.00 93.94 172 VAL A CA 1
ATOM 1333 C C . VAL A 1 172 ? 6.824 -0.537 13.686 1.00 93.94 172 VAL A C 1
ATOM 1335 O O . VAL A 1 172 ? 5.737 -0.607 14.253 1.00 93.94 172 VAL A O 1
ATOM 1338 N N . SER A 1 173 ? 7.711 0.413 13.997 1.00 94.31 173 SER A N 1
ATOM 1339 C CA . SER A 1 173 ? 7.475 1.409 15.052 1.00 94.31 173 SER A CA 1
ATOM 1340 C C . SER A 1 173 ? 6.266 2.300 14.760 1.00 94.31 173 SER A C 1
ATOM 1342 O O . SER A 1 173 ? 5.541 2.673 15.678 1.00 94.31 173 SER A O 1
ATOM 1344 N N . HIS A 1 174 ? 6.035 2.657 13.495 1.00 92.88 174 HIS A N 1
ATOM 1345 C CA . HIS A 1 174 ? 4.861 3.420 13.077 1.00 92.88 174 HIS A CA 1
ATOM 1346 C C . HIS A 1 174 ? 3.563 2.631 13.312 1.00 92.88 174 HIS A C 1
ATOM 1348 O O . HIS A 1 174 ? 2.598 3.180 13.848 1.00 92.88 174 HIS A O 1
ATOM 1354 N N . LEU A 1 175 ? 3.560 1.332 12.997 1.00 92.75 175 LEU A N 1
ATOM 1355 C CA . LEU A 1 175 ? 2.422 0.453 13.260 1.00 92.75 175 LEU A CA 1
ATOM 1356 C C . LEU A 1 175 ? 2.143 0.342 14.770 1.00 92.75 175 LEU A C 1
ATOM 1358 O O . LEU A 1 175 ? 1.008 0.521 15.197 1.00 92.75 175 LEU A O 1
ATOM 1362 N N . ILE A 1 176 ? 3.182 0.182 15.596 1.00 94.62 176 ILE A N 1
ATOM 1363 C CA . ILE A 1 176 ? 3.050 0.161 17.064 1.00 94.62 176 ILE A CA 1
ATOM 1364 C C . ILE A 1 176 ? 2.492 1.489 17.594 1.00 94.62 176 ILE A C 1
ATOM 1366 O O . ILE A 1 176 ? 1.575 1.487 18.410 1.00 94.62 176 ILE A O 1
ATOM 1370 N N . LYS A 1 177 ? 2.982 2.637 17.108 1.00 94.94 177 LYS A N 1
ATOM 1371 C CA . LYS A 1 177 ? 2.445 3.959 17.489 1.00 94.94 177 LYS A CA 1
ATOM 1372 C C . LYS A 1 177 ? 0.970 4.120 17.118 1.00 94.94 177 LYS A C 1
ATOM 1374 O O . LYS A 1 177 ? 0.241 4.826 17.813 1.00 94.94 177 LYS A O 1
ATOM 1379 N N . SER A 1 178 ? 0.519 3.440 16.066 1.00 93.94 178 SER A N 1
ATOM 1380 C CA . SER A 1 178 ? -0.883 3.448 15.639 1.00 93.94 178 SER A CA 1
ATOM 1381 C C . SER A 1 178 ? -1.813 2.703 16.610 1.00 93.94 178 SER A C 1
ATOM 1383 O O . SER A 1 178 ? -3.024 2.897 16.556 1.00 93.94 178 SER A O 1
ATOM 1385 N N . LEU A 1 179 ? -1.285 1.934 17.573 1.00 94.19 179 LEU A N 1
ATOM 1386 C CA . LEU A 1 179 ? -2.079 1.401 18.690 1.00 94.19 179 LEU A CA 1
ATOM 1387 C C . LEU A 1 179 ? -2.597 2.498 19.630 1.00 94.19 179 LEU A C 1
ATOM 1389 O O . LEU A 1 179 ? -3.540 2.256 20.372 1.00 94.19 179 LEU A O 1
ATOM 1393 N N . SER A 1 180 ? -2.042 3.709 19.578 1.00 94.44 180 SER A N 1
ATOM 1394 C CA . SER A 1 180 ? -2.560 4.870 20.314 1.00 94.44 180 SER A CA 1
ATOM 1395 C C . SER A 1 180 ? -3.621 5.654 19.531 1.00 94.44 180 SER A C 1
ATOM 1397 O O . SER A 1 180 ? -4.008 6.745 19.948 1.00 94.44 180 SER A O 1
ATOM 1399 N N . TYR A 1 181 ? -4.092 5.141 18.386 1.00 95.38 181 TYR A N 1
ATOM 1400 C CA . TYR A 1 181 ? -5.097 5.819 17.567 1.00 95.38 181 TYR A CA 1
ATOM 1401 C C . TYR A 1 181 ? -6.421 6.010 18.338 1.00 95.38 181 TYR A C 1
ATOM 1403 O O . TYR A 1 181 ? -6.825 5.092 19.063 1.00 95.38 181 TYR A O 1
ATOM 1411 N N . PRO A 1 182 ? -7.126 7.157 18.211 1.00 95.25 182 PRO A N 1
ATOM 1412 C CA . PRO A 1 182 ? -8.279 7.473 19.063 1.00 95.25 182 PRO A CA 1
ATOM 1413 C C . PRO A 1 182 ? -9.434 6.471 18.947 1.00 95.25 182 PRO A C 1
ATOM 1415 O O . PRO A 1 182 ? -10.069 6.115 19.944 1.00 95.25 182 PRO A O 1
ATOM 1418 N N . GLN A 1 183 ? -9.687 5.964 17.742 1.00 95.56 183 GLN A N 1
ATOM 1419 C CA . GLN A 1 183 ? -10.794 5.063 17.456 1.00 95.56 183 GLN A CA 1
ATOM 1420 C C . GLN A 1 183 ? -10.438 3.611 17.836 1.00 95.56 183 GLN A C 1
ATOM 1422 O O . GLN A 1 183 ? -9.452 3.074 17.322 1.00 95.56 183 GLN A O 1
ATOM 1427 N N . PRO A 1 184 ? -11.259 2.923 18.661 1.00 94.38 184 PRO A N 1
ATOM 1428 C CA . PRO A 1 184 ? -11.019 1.530 19.051 1.00 94.38 184 PRO A CA 1
ATOM 1429 C C . PRO A 1 184 ? -10.884 0.570 17.870 1.00 94.38 184 PRO A C 1
ATOM 1431 O O . PRO A 1 184 ? -10.066 -0.344 17.911 1.00 94.38 184 PRO A O 1
ATOM 1434 N N . GLN A 1 185 ? -11.647 0.799 16.801 1.00 95.00 185 GLN A N 1
ATOM 1435 C CA . GLN A 1 185 ? -11.577 -0.027 15.601 1.00 95.00 185 GLN A CA 1
ATOM 1436 C C . GLN A 1 185 ? -10.216 0.060 14.909 1.00 95.00 185 GLN A C 1
ATOM 1438 O O . GLN A 1 185 ? -9.662 -0.973 14.548 1.00 95.00 185 GLN A O 1
ATOM 1443 N N . GLY A 1 186 ? -9.655 1.264 14.762 1.00 94.19 186 GLY A N 1
ATOM 1444 C CA . GLY A 1 186 ? -8.331 1.429 14.164 1.00 94.19 186 GLY A CA 1
ATOM 1445 C C . GLY A 1 186 ? -7.263 0.701 14.979 1.00 94.19 186 GLY A C 1
ATOM 1446 O O . GLY A 1 186 ? -6.449 -0.026 14.415 1.00 94.19 186 GLY A O 1
ATOM 1447 N N . ARG A 1 187 ? -7.339 0.781 16.316 1.00 95.88 187 ARG A N 1
ATOM 1448 C CA . ARG A 1 187 ? -6.457 0.006 17.207 1.00 95.88 187 ARG A CA 1
ATOM 1449 C C . ARG A 1 187 ? -6.615 -1.499 17.010 1.00 95.88 187 ARG A C 1
ATOM 1451 O O . ARG A 1 187 ? -5.614 -2.201 16.937 1.00 95.88 187 ARG A O 1
ATOM 1458 N N . GLN A 1 188 ? -7.848 -1.992 16.887 1.00 95.44 188 GLN A N 1
ATOM 1459 C CA . GLN A 1 188 ? -8.110 -3.411 16.637 1.00 95.44 188 GLN A CA 1
ATOM 1460 C C . GLN A 1 188 ? -7.558 -3.865 15.280 1.00 95.44 188 GLN A C 1
ATOM 1462 O O . GLN A 1 188 ? -6.962 -4.935 15.195 1.00 95.44 188 GLN A O 1
ATOM 1467 N N . ASN A 1 189 ? -7.724 -3.061 14.227 1.00 96.06 189 ASN A N 1
ATOM 1468 C CA . ASN A 1 189 ? -7.188 -3.365 12.899 1.00 96.06 189 ASN A CA 1
ATOM 1469 C C . ASN A 1 189 ? -5.657 -3.478 12.934 1.00 96.06 189 ASN A C 1
ATOM 1471 O O . ASN A 1 189 ? -5.091 -4.409 12.365 1.00 96.06 189 ASN A O 1
ATOM 1475 N N . VAL A 1 190 ? -4.994 -2.552 13.633 1.00 95.50 190 VAL A N 1
ATOM 1476 C CA . VAL A 1 190 ? -3.539 -2.565 13.837 1.00 95.50 190 VAL A CA 1
ATOM 1477 C C . VAL A 1 190 ? -3.106 -3.784 14.647 1.00 95.50 190 VAL A C 1
ATOM 1479 O O . VAL A 1 190 ? -2.154 -4.458 14.267 1.00 95.50 190 VAL A O 1
ATOM 1482 N N . LEU A 1 191 ? -3.818 -4.102 15.730 1.00 94.69 191 LEU A N 1
ATOM 1483 C CA . LEU A 1 191 ? -3.530 -5.265 16.568 1.00 94.69 191 LEU A CA 1
ATOM 1484 C C . LEU A 1 191 ? -3.638 -6.571 15.771 1.00 94.69 191 LEU A C 1
ATOM 1486 O O . LEU A 1 191 ? -2.747 -7.409 15.849 1.00 94.69 191 LEU A O 1
ATOM 1490 N N . ASN A 1 192 ? -4.668 -6.699 14.933 1.00 93.25 192 ASN A N 1
ATOM 1491 C CA . ASN A 1 192 ? -4.829 -7.841 14.032 1.00 93.25 192 ASN A CA 1
ATOM 1492 C C . ASN A 1 192 ? -3.709 -7.944 12.987 1.00 93.25 192 ASN A C 1
ATOM 1494 O O . ASN A 1 192 ? -3.466 -9.029 12.480 1.00 93.25 192 ASN A O 1
ATOM 1498 N N . ALA A 1 193 ? -3.057 -6.835 12.627 1.00 92.88 193 ALA A N 1
ATOM 1499 C CA . ALA A 1 193 ? -1.926 -6.849 11.702 1.00 92.88 193 ALA A CA 1
ATOM 1500 C C . ALA A 1 193 ? -0.592 -7.212 12.371 1.00 92.88 193 ALA A C 1
ATOM 1502 O O . ALA A 1 193 ? 0.348 -7.577 11.672 1.00 92.88 193 ALA A O 1
ATOM 1503 N N . LEU A 1 194 ? -0.497 -7.070 13.694 1.00 90.19 194 LEU A N 1
ATOM 1504 C CA . LEU A 1 194 ? 0.688 -7.416 14.481 1.00 90.19 194 LEU A CA 1
ATOM 1505 C C . LEU A 1 194 ? 0.676 -8.869 14.982 1.00 90.19 194 LEU A C 1
ATOM 1507 O O . LEU A 1 194 ? 1.739 -9.381 15.328 1.00 90.19 194 LEU A O 1
ATOM 1511 N N . HIS A 1 195 ? -0.507 -9.485 15.064 1.00 85.19 195 HIS A N 1
ATOM 1512 C CA . HIS A 1 195 ? -0.721 -10.872 15.484 1.00 85.19 195 HIS A CA 1
ATOM 1513 C C . HIS A 1 195 ? -0.458 -11.855 14.336 1.00 85.19 195 HIS A C 1
ATOM 1515 O O . HIS A 1 195 ? 0.079 -12.948 14.619 1.00 85.19 195 HIS A O 1
#

Secondary structure (DSSP, 8-state):
------------GGGHHHHHHHHHHHHTTSTTTHHHHHHHHHHHHHHHHHHHHHTTS-----PPPP-HHHHHHHHHHHHHHHHHHHHHHHHHHSTTTHHHHHHHHHHHHHS-TT-GGGGSHHHHHHHHHHHHHHHHHHHH---HHHHHHHHHHHHHHHHHS---HHHHHHHHHHHHHGGG-SSHHHHHHHHHHH-

Foldseek 3Di:
DDDDDDPPPPPDPVCPLVV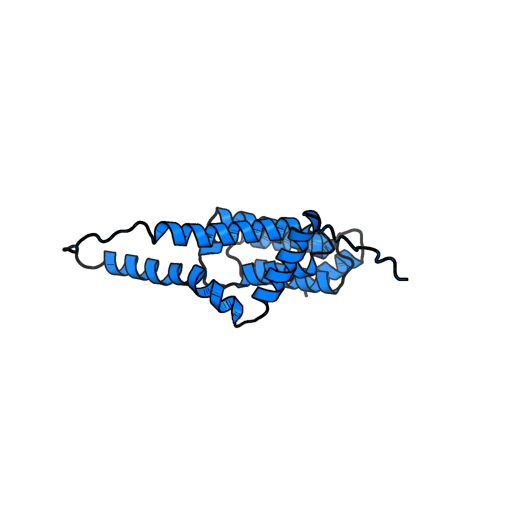VLQVLLVLLVDPVSLVVLCCLQVVVPVVVVVVVVVVVDDDDDDDDDDPPPPVVSVVVNLVVLLVLLVSLLVQCVDPSRVVSSLSSLLCSVPSDLPGCSCVPPVNVVSNVSSLVSLLVCLLPDPDPVSLVSSLVSNLCCLVRPDDDPVVSVVSVVVLVVQCPPPDPNSVVSSVVSVD

Organism: NCBI:txid1169539

Sequence (195 aa):
FETMSGAGQSSSAGDIIPTTTRLLASLLADPQSSKWFDPLITQHQQQQQQQQRANGEGAKGRKRAPQESEGERVMEGRALLSALLSQIQVSLSDARLQSSALQLFRRVLLLKHKDETLKSFGLASQVYQCVDRVAELLVQTHDKSVAAVCSKIYVEFVLTFPMSNKVQSFRVSHLIKSLSYPQPQGRQNVLNALH

pLDDT: mean 74.66, std 19.79, range [32.44, 96.12]